Protein AF-0000000080322253 (afdb_homodimer)

Structure (mmCIF, N/CA/C/O backbone):
data_AF-0000000080322253-model_v1
#
loop_
_entity.id
_entity.type
_entity.pdbx_description
1 polymer 'Uncharacterized protein'
#
loop_
_atom_site.group_PDB
_atom_site.id
_atom_site.type_symbol
_atom_site.label_atom_id
_atom_site.label_alt_id
_atom_site.label_comp_id
_atom_site.label_asym_id
_atom_site.label_entity_id
_atom_site.label_seq_id
_atom_site.pdbx_PDB_ins_code
_atom_site.Cartn_x
_atom_site.Cartn_y
_atom_site.Cartn_z
_atom_site.occupancy
_atom_site.B_iso_or_equiv
_atom_site.auth_seq_id
_atom_site.auth_comp_id
_atom_site.auth_asym_id
_atom_site.auth_atom_id
_atom_site.pdbx_PDB_model_num
ATOM 1 N N . MET A 1 1 ? -10.07 -8.32 14.805 1 76.5 1 MET A N 1
ATOM 2 C CA . MET A 1 1 ? -8.789 -8.234 14.102 1 76.5 1 MET A CA 1
ATOM 3 C C . MET A 1 1 ? -8.477 -6.797 13.711 1 76.5 1 MET A C 1
ATOM 5 O O . MET A 1 1 ? -9.352 -6.078 13.227 1 76.5 1 MET A O 1
ATOM 9 N N . ASP A 1 2 ? -7.121 -6.387 14.117 1 92.75 2 ASP A N 1
ATOM 10 C CA . ASP A 1 2 ? -6.812 -5 13.797 1 92.75 2 ASP A CA 1
ATOM 11 C C . ASP A 1 2 ? -6.012 -4.898 12.5 1 92.75 2 ASP A C 1
ATOM 13 O O . ASP A 1 2 ? -5.684 -5.918 11.891 1 92.75 2 ASP A O 1
ATOM 17 N N . VAL A 1 3 ? -5.844 -3.76 12.008 1 96.12 3 VAL A N 1
ATOM 18 C CA . VAL A 1 3 ? -5.242 -3.502 10.703 1 96.12 3 VAL A CA 1
ATOM 19 C C . VAL A 1 3 ? -3.855 -4.145 10.641 1 96.12 3 VAL A C 1
ATOM 21 O O . VAL A 1 3 ? -3.496 -4.754 9.633 1 96.12 3 VAL A O 1
ATOM 24 N N . GLU A 1 4 ? -3.121 -4.074 11.68 1 95.56 4 GLU A N 1
ATOM 25 C CA . GLU A 1 4 ? -1.773 -4.637 11.719 1 95.56 4 GLU A CA 1
ATOM 26 C C . GLU A 1 4 ? -1.806 -6.152 11.562 1 95.56 4 GLU A C 1
ATOM 28 O O . GLU A 1 4 ? -0.925 -6.734 10.922 1 95.56 4 GLU A O 1
ATOM 33 N N . ASP A 1 5 ? -2.814 -6.773 12.133 1 96.12 5 ASP A N 1
ATOM 34 C CA . ASP A 1 5 ? -2.963 -8.219 12.023 1 96.12 5 ASP A CA 1
ATOM 35 C C . ASP A 1 5 ? -3.193 -8.641 10.578 1 96.12 5 ASP A C 1
ATOM 37 O O . ASP A 1 5 ? -2.582 -9.594 10.094 1 96.12 5 ASP A O 1
ATOM 41 N N . VAL A 1 6 ? -4.051 -7.945 9.922 1 97.06 6 VAL A N 1
ATOM 42 C CA . VAL A 1 6 ? -4.398 -8.281 8.547 1 97.06 6 VAL A CA 1
ATOM 43 C C . VAL A 1 6 ? -3.193 -8.047 7.637 1 97.06 6 VAL A C 1
ATOM 45 O O . VAL A 1 6 ? -2.871 -8.891 6.793 1 97.06 6 VAL A O 1
ATOM 48 N N . VAL A 1 7 ? -2.512 -6.941 7.855 1 97.62 7 VAL A N 1
ATOM 49 C CA . VAL A 1 7 ? -1.33 -6.637 7.055 1 97.62 7 VAL A CA 1
ATOM 50 C C . VAL A 1 7 ? -0.266 -7.711 7.273 1 97.62 7 VAL A C 1
ATOM 52 O O . VAL A 1 7 ? 0.352 -8.188 6.32 1 97.62 7 VAL A O 1
ATOM 55 N N . SER A 1 8 ? -0.122 -8.07 8.477 1 96.81 8 SER A N 1
ATOM 56 C CA . SER A 1 8 ? 0.853 -9.109 8.797 1 96.81 8 SER A CA 1
ATOM 57 C C . SER A 1 8 ? 0.521 -10.414 8.094 1 96.81 8 SER A C 1
ATOM 59 O O . SER A 1 8 ? 1.41 -11.086 7.559 1 96.81 8 SER A O 1
ATOM 61 N N . LYS A 1 9 ? -0.684 -10.789 8.086 1 96.69 9 LYS A N 1
ATOM 62 C CA . LYS A 1 9 ? -1.104 -12 7.391 1 96.69 9 LYS A CA 1
ATOM 63 C C . LYS A 1 9 ? -0.776 -11.922 5.902 1 96.69 9 LYS A C 1
ATOM 65 O O . LYS A 1 9 ? -0.274 -12.883 5.32 1 96.69 9 LYS A O 1
ATOM 70 N N . TYR A 1 10 ? -1.048 -10.773 5.281 1 97.94 10 TYR A N 1
ATOM 71 C CA . TYR A 1 10 ? -0.771 -10.609 3.859 1 97.94 10 TYR A CA 1
ATOM 72 C C . TYR A 1 10 ? 0.728 -10.664 3.586 1 97.94 10 TYR A C 1
ATOM 74 O O . TYR A 1 10 ? 1.166 -11.266 2.605 1 97.94 10 TYR A O 1
ATOM 82 N N . ILE A 1 11 ? 1.463 -10 4.465 1 97.19 11 ILE A N 1
ATOM 83 C CA . ILE A 1 11 ? 2.912 -10.023 4.297 1 97.19 11 ILE A CA 1
ATOM 84 C C . ILE A 1 11 ? 3.418 -11.461 4.406 1 97.19 11 ILE A C 1
ATOM 86 O O . ILE A 1 11 ? 4.262 -11.891 3.615 1 97.19 11 ILE A O 1
ATOM 90 N N . GLN A 1 12 ? 2.877 -12.203 5.297 1 95.62 12 GLN A N 1
ATOM 91 C CA . GLN A 1 12 ? 3.285 -13.594 5.473 1 95.62 12 GLN A CA 1
ATOM 92 C C . GLN A 1 12 ? 2.91 -14.438 4.254 1 95.62 12 GLN A C 1
ATOM 94 O O . GLN A 1 12 ? 3.646 -15.352 3.875 1 95.62 12 GLN A O 1
ATOM 99 N N . ASP A 1 13 ? 1.84 -14.117 3.688 1 96.25 13 ASP A N 1
ATOM 100 C CA . ASP A 1 13 ? 1.396 -14.867 2.512 1 96.25 13 ASP A CA 1
ATOM 101 C C . ASP A 1 13 ? 2.361 -14.672 1.345 1 96.25 13 ASP A C 1
ATOM 103 O O . ASP A 1 13 ? 2.494 -15.555 0.492 1 96.25 13 ASP A O 1
ATOM 107 N N . VAL A 1 14 ? 3.061 -13.469 1.336 1 96.56 14 VAL A N 1
ATOM 108 C CA . VAL A 1 14 ? 3.779 -13.18 0.099 1 96.56 14 VAL A CA 1
ATOM 109 C C . VAL A 1 14 ? 5.281 -13.125 0.375 1 96.56 14 VAL A C 1
ATOM 111 O O . VAL A 1 14 ? 6.082 -12.961 -0.548 1 96.56 14 VAL A O 1
ATOM 114 N N . LYS A 1 15 ? 5.621 -13.242 1.605 1 93.31 15 LYS A N 1
ATOM 115 C CA . LYS A 1 15 ? 7.004 -13.016 2.004 1 93.31 15 LYS A CA 1
ATOM 116 C C . LYS A 1 15 ? 7.953 -13.945 1.256 1 93.31 15 LYS A C 1
ATOM 118 O O . LYS A 1 15 ? 9.062 -13.555 0.887 1 93.31 15 LYS A O 1
ATOM 123 N N . GLU A 1 16 ? 7.5 -15.125 0.9 1 91.88 16 GLU A N 1
ATOM 124 C CA . GLU A 1 16 ? 8.383 -16.094 0.266 1 91.88 16 GLU A CA 1
ATOM 125 C C . GLU A 1 16 ? 8.219 -16.078 -1.25 1 91.88 16 GLU A C 1
ATOM 127 O O . GLU A 1 16 ? 8.859 -16.875 -1.955 1 91.88 16 GLU A O 1
ATOM 132 N N . VAL A 1 17 ? 7.387 -15.258 -1.691 1 93.94 17 VAL A N 1
ATOM 133 C CA . VAL A 1 17 ? 7.156 -15.188 -3.131 1 93.94 17 VAL A CA 1
ATOM 134 C C . VAL A 1 17 ? 8.367 -14.547 -3.814 1 93.94 17 VAL A C 1
ATOM 136 O O . VAL A 1 17 ? 8.82 -13.477 -3.404 1 93.94 17 VAL A O 1
ATOM 139 N N . PHE A 1 18 ? 8.875 -15.211 -4.727 1 88.62 18 PHE A N 1
ATOM 140 C CA . PHE A 1 18 ? 9.906 -14.617 -5.57 1 88.62 18 PHE A CA 1
ATOM 141 C C . PHE A 1 18 ? 9.305 -13.57 -6.5 1 88.62 18 PHE A C 1
ATOM 143 O O . PHE A 1 18 ? 8.359 -13.852 -7.238 1 88.62 18 PHE A O 1
ATOM 150 N N . ALA A 1 19 ? 9.883 -12.398 -6.453 1 88.81 19 ALA A N 1
ATOM 151 C CA . ALA A 1 19 ? 9.344 -11.289 -7.227 1 88.81 19 ALA A CA 1
ATOM 152 C C . ALA A 1 19 ? 10.414 -10.227 -7.484 1 88.81 19 ALA A C 1
ATOM 154 O O . ALA A 1 19 ? 11.398 -10.148 -6.754 1 88.81 19 ALA A O 1
ATOM 155 N N . SER A 1 20 ? 10.211 -9.5 -8.492 1 89.69 20 SER A N 1
ATOM 156 C CA . SER A 1 20 ? 11.156 -8.43 -8.812 1 89.69 20 SER A CA 1
ATOM 157 C C . SER A 1 20 ? 10.977 -7.246 -7.871 1 89.69 20 SER A C 1
ATOM 159 O O . SER A 1 20 ? 11.922 -6.48 -7.645 1 89.69 20 SER A O 1
ATOM 161 N N . LYS A 1 21 ? 9.82 -7.148 -7.406 1 93.31 21 LYS A N 1
ATOM 162 C CA . LYS A 1 21 ? 9.516 -6.023 -6.527 1 93.31 21 LYS A CA 1
ATOM 163 C C . LYS A 1 21 ? 8.414 -6.383 -5.539 1 93.31 21 LYS A C 1
ATOM 165 O O . LYS A 1 21 ? 7.426 -7.023 -5.906 1 93.31 21 LYS A O 1
ATOM 170 N N . LYS A 1 22 ? 8.57 -6.004 -4.32 1 96.75 22 LYS A N 1
ATOM 171 C CA . LYS A 1 22 ? 7.562 -6.051 -3.264 1 96.75 22 LYS A CA 1
ATOM 172 C C . LYS A 1 22 ? 7.441 -4.703 -2.557 1 96.75 22 LYS A C 1
ATOM 174 O O . LYS A 1 22 ? 8.445 -4.047 -2.289 1 96.75 22 LYS A O 1
ATOM 179 N N . ALA A 1 23 ? 6.215 -4.379 -2.363 1 97.88 23 ALA A N 1
ATOM 180 C CA . ALA A 1 23 ? 6.02 -3.082 -1.721 1 97.88 23 ALA A CA 1
ATOM 181 C C . ALA A 1 23 ? 4.848 -3.129 -0.744 1 97.88 23 ALA A C 1
ATOM 183 O O . ALA A 1 23 ? 3.898 -3.891 -0.938 1 97.88 23 ALA A O 1
ATOM 184 N N . VAL A 1 24 ? 4.945 -2.348 0.291 1 98.25 24 VAL A N 1
ATOM 185 C CA . VAL A 1 24 ? 3.824 -2.021 1.164 1 98.25 24 VAL A CA 1
ATOM 186 C C . VAL A 1 24 ? 3.629 -0.508 1.213 1 98.25 24 VAL A C 1
ATOM 188 O O . VAL A 1 24 ? 4.547 0.231 1.58 1 98.25 24 VAL A O 1
ATOM 191 N N . ASN A 1 25 ? 2.443 -0.068 0.859 1 98.62 25 ASN A N 1
ATOM 192 C CA . ASN A 1 25 ? 2.16 1.362 0.83 1 98.62 25 ASN A CA 1
ATOM 193 C C . ASN A 1 25 ? 1.022 1.728 1.779 1 98.62 25 ASN A C 1
ATOM 195 O O . ASN A 1 25 ? -0.071 1.166 1.688 1 98.62 25 ASN A O 1
ATOM 199 N N . VAL A 1 26 ? 1.298 2.582 2.67 1 98.5 26 VAL A N 1
ATOM 200 C CA . VAL A 1 26 ? 0.268 3.189 3.506 1 98.5 26 VAL A CA 1
ATOM 201 C C . VAL A 1 26 ? -0.133 4.547 2.928 1 98.5 26 VAL A C 1
ATOM 203 O O . VAL A 1 26 ? 0.72 5.406 2.695 1 98.5 26 VAL A O 1
ATOM 206 N N . TYR A 1 27 ? -1.444 4.668 2.717 1 98.19 27 TYR A N 1
ATOM 207 C CA . TYR A 1 27 ? -1.949 5.91 2.141 1 98.19 27 TYR A CA 1
ATOM 208 C C . TYR A 1 27 ? -3.027 6.523 3.025 1 98.19 27 TYR A C 1
ATOM 210 O O . TYR A 1 27 ? -3.885 5.812 3.553 1 98.19 27 TYR A O 1
ATOM 218 N N . VAL A 1 28 ? -2.975 7.789 3.137 1 97.94 28 VAL A N 1
ATOM 219 C CA . VAL A 1 28 ? -4.023 8.586 3.773 1 97.94 28 VAL A CA 1
ATOM 220 C C . VAL A 1 28 ? -4.379 9.773 2.887 1 97.94 28 VAL A C 1
ATOM 222 O O . VAL A 1 28 ? -3.496 10.484 2.4 1 97.94 28 VAL A O 1
ATOM 225 N N . TYR A 1 29 ? -5.691 9.961 2.752 1 95.88 29 TYR A N 1
ATOM 226 C CA . TYR A 1 29 ? -6.129 11.016 1.846 1 95.88 29 TYR A CA 1
ATOM 227 C C . TYR A 1 29 ? -6.938 12.07 2.59 1 95.88 29 TYR A C 1
ATOM 229 O O . TYR A 1 29 ? -7.684 11.75 3.52 1 95.88 29 TYR A O 1
ATOM 237 N N . ASP A 1 30 ? -6.707 13.305 2.158 1 94.94 30 ASP A N 1
ATOM 238 C CA . ASP A 1 30 ? -7.5 14.461 2.574 1 94.94 30 ASP A CA 1
ATOM 239 C C . ASP A 1 30 ? -7.266 14.781 4.047 1 94.94 30 ASP A C 1
ATOM 241 O O . ASP A 1 30 ? -8.219 15.023 4.797 1 94.94 30 ASP A O 1
ATOM 245 N N . ALA A 1 31 ? -6.066 14.648 4.422 1 95.81 31 ALA A N 1
ATOM 246 C CA . ALA A 1 31 ? -5.664 15.062 5.762 1 95.81 31 ALA A CA 1
ATOM 247 C C . ALA A 1 31 ? -5.531 16.578 5.844 1 95.81 31 ALA A C 1
ATOM 249 O O . ALA A 1 31 ? -5.422 17.266 4.82 1 95.81 31 ALA A O 1
ATOM 250 N N . SER A 1 32 ? -5.559 17.062 7.023 1 95 32 SER A N 1
ATOM 251 C CA . SER A 1 32 ? -5.375 18.5 7.207 1 95 32 SER A CA 1
ATOM 252 C C . SER A 1 32 ? -3.924 18.906 6.961 1 95 32 SER A C 1
ATOM 254 O O . SER A 1 32 ? -3.018 18.078 7.062 1 95 32 SER A O 1
ATOM 256 N N . LEU A 1 33 ? -3.721 20.188 6.762 1 94.56 33 LEU A N 1
ATOM 257 C CA . LEU A 1 33 ? -2.363 20.688 6.598 1 94.56 33 LEU A CA 1
ATOM 258 C C . LEU A 1 33 ? -1.575 20.578 7.898 1 94.56 33 LEU A C 1
ATOM 260 O O . LEU A 1 33 ? -0.358 20.375 7.875 1 94.56 33 LEU A O 1
ATOM 264 N N . ASP A 1 34 ? -2.252 20.656 8.977 1 94.88 34 ASP A N 1
ATOM 265 C CA . ASP A 1 34 ? -1.606 20.484 10.273 1 94.88 34 ASP A CA 1
ATOM 266 C C . ASP A 1 34 ? -1.013 19.078 10.414 1 94.88 34 ASP A C 1
ATOM 268 O O . ASP A 1 34 ? 0.086 18.922 10.953 1 94.88 34 ASP A O 1
ATOM 272 N N . THR A 1 35 ? -1.765 18.156 9.93 1 96.5 35 THR A N 1
ATOM 273 C CA . THR A 1 35 ? -1.268 16.781 9.938 1 96.5 35 THR A CA 1
ATOM 274 C C . THR A 1 35 ? 0.005 16.656 9.102 1 96.5 35 THR A C 1
ATOM 276 O O . THR A 1 35 ? 0.966 16.016 9.516 1 96.5 35 THR A O 1
ATOM 279 N N . ILE A 1 36 ? -0.018 17.281 7.922 1 97.5 36 ILE A N 1
ATOM 280 C CA . ILE A 1 36 ? 1.156 17.266 7.059 1 97.5 36 ILE A CA 1
ATOM 281 C C . ILE A 1 36 ? 2.352 17.859 7.797 1 97.5 36 ILE A C 1
ATOM 283 O O . ILE A 1 36 ? 3.438 17.266 7.809 1 97.5 36 ILE A O 1
ATOM 287 N N . ARG A 1 37 ? 2.123 18.953 8.445 1 96.38 37 ARG A N 1
ATOM 288 C CA . ARG A 1 37 ? 3.176 19.641 9.195 1 96.38 37 ARG A CA 1
ATOM 289 C C . ARG A 1 37 ? 3.746 18.719 10.281 1 96.38 37 ARG A C 1
ATOM 291 O O . ARG A 1 37 ? 4.965 18.625 10.445 1 96.38 37 ARG A O 1
ATOM 298 N N . GLU A 1 38 ? 2.906 18.109 10.992 1 96.19 38 GLU A N 1
ATOM 299 C CA . GLU A 1 38 ? 3.32 17.219 12.078 1 96.19 38 GLU A CA 1
ATOM 300 C C . GLU A 1 38 ? 4.191 16.078 11.562 1 96.19 38 GLU A C 1
ATOM 302 O O . GLU A 1 38 ? 5.211 15.75 12.164 1 96.19 38 GLU A O 1
ATOM 307 N N . LEU A 1 39 ? 3.822 15.547 10.453 1 97.19 39 LEU A N 1
ATOM 308 C CA . LEU A 1 39 ? 4.555 14.414 9.898 1 97.19 39 LEU A CA 1
ATOM 309 C C . LEU A 1 39 ? 5.918 14.844 9.375 1 97.19 39 LEU A C 1
ATOM 311 O O . LEU A 1 39 ? 6.902 14.109 9.5 1 97.19 39 LEU A O 1
ATOM 315 N N . VAL A 1 40 ? 5.938 16.016 8.766 1 97.19 40 VAL A N 1
ATOM 316 C CA . VAL A 1 40 ? 7.23 16.531 8.344 1 97.19 40 VAL A CA 1
ATOM 317 C C . VAL A 1 40 ? 8.141 16.703 9.555 1 97.19 40 VAL A C 1
ATOM 319 O O . VAL A 1 40 ? 9.336 16.391 9.492 1 97.19 40 VAL A O 1
ATOM 322 N N . GLY A 1 41 ? 7.574 17.156 10.594 1 95.06 41 GLY A N 1
ATOM 323 C CA . GLY A 1 41 ? 8.312 17.266 11.844 1 95.06 41 GLY A CA 1
ATOM 324 C C . GLY A 1 41 ? 8.852 15.93 12.336 1 95.06 41 GLY A C 1
ATOM 325 O O . GLY A 1 41 ? 9.836 15.891 13.078 1 95.06 41 GLY A O 1
ATOM 326 N N . LYS A 1 42 ? 8.203 14.867 11.93 1 95.12 42 LYS A N 1
ATOM 327 C CA . LYS A 1 42 ? 8.625 13.523 12.305 1 95.12 42 LYS A CA 1
ATOM 328 C C . LYS A 1 42 ? 9.617 12.945 11.297 1 95.12 42 LYS A C 1
ATOM 330 O O . LYS A 1 42 ? 9.953 11.766 11.352 1 95.12 42 LYS A O 1
ATOM 335 N N . GLY A 1 43 ? 10.008 13.781 10.273 1 94.56 43 GLY A N 1
ATOM 336 C CA . GLY A 1 43 ? 11.039 13.344 9.344 1 94.56 43 GLY A CA 1
ATOM 337 C C . GLY A 1 43 ? 10.484 12.922 8 1 94.56 43 GLY A C 1
ATOM 338 O O . GLY A 1 43 ? 11.211 12.359 7.176 1 94.56 43 GLY A O 1
ATOM 339 N N . TYR A 1 44 ? 9.203 13.125 7.773 1 97.5 44 TYR A N 1
ATOM 340 C CA . TYR A 1 44 ? 8.656 12.875 6.445 1 97.5 44 TYR A CA 1
ATOM 341 C C . TYR A 1 44 ? 9.062 13.977 5.469 1 97.5 44 TYR A C 1
ATOM 343 O O . TYR A 1 44 ? 9.234 15.133 5.863 1 97.5 44 TYR A O 1
ATOM 351 N N . THR A 1 45 ? 9.172 13.594 4.246 1 97.75 45 THR A N 1
ATOM 352 C CA . THR A 1 45 ? 9.516 14.547 3.197 1 97.75 45 THR A CA 1
ATOM 353 C C . THR A 1 45 ? 8.273 15.266 2.686 1 97.75 45 THR A C 1
ATOM 355 O O . THR A 1 45 ? 7.254 14.633 2.41 1 97.75 45 THR A O 1
ATOM 358 N N . LEU A 1 46 ? 8.375 16.562 2.547 1 97.88 46 LEU A N 1
ATOM 359 C CA . LEU A 1 46 ? 7.281 17.375 2.018 1 97.88 46 LEU A CA 1
ATOM 360 C C . LEU A 1 46 ? 7.32 17.406 0.494 1 97.88 46 LEU A C 1
ATOM 362 O O . LEU A 1 46 ? 8.391 17.547 -0.103 1 97.88 46 LEU A O 1
ATOM 366 N N . GLY A 1 47 ? 6.109 17.25 -0.164 1 97.06 47 GLY A N 1
ATOM 367 C CA . GLY A 1 47 ? 5.949 17.422 -1.6 1 97.06 47 GLY A CA 1
ATOM 368 C C . GLY A 1 47 ? 4.562 17.875 -1.996 1 97.06 47 GLY A C 1
ATOM 369 O O . GLY A 1 47 ? 3.734 18.188 -1.134 1 97.06 47 GLY A O 1
ATOM 370 N N . SER A 1 48 ? 4.375 18.062 -3.324 1 95.94 48 SER A N 1
ATOM 371 C CA . SER A 1 48 ? 3.055 18.406 -3.836 1 95.94 48 SER A CA 1
ATOM 372 C C . SER A 1 48 ? 2.77 17.703 -5.16 1 95.94 48 SER A C 1
ATOM 374 O O . SER A 1 48 ? 3.693 17.266 -5.844 1 95.94 48 SER A O 1
ATOM 376 N N . VAL A 1 49 ? 1.521 17.531 -5.387 1 94.75 49 VAL A N 1
ATOM 377 C CA . VAL A 1 49 ? 1.065 16.969 -6.656 1 94.75 49 VAL A CA 1
ATOM 378 C C . VAL A 1 49 ? -0.158 17.75 -7.148 1 94.75 49 VAL A C 1
ATOM 380 O O . VAL A 1 49 ? -0.854 18.391 -6.359 1 94.75 49 VAL A O 1
ATOM 383 N N . GLN A 1 50 ? -0.281 17.672 -8.383 1 89.62 50 GLN A N 1
ATOM 384 C CA . GLN A 1 50 ? -1.442 18.344 -8.945 1 89.62 50 GLN A CA 1
ATOM 385 C C . GLN A 1 50 ? -2.742 17.719 -8.445 1 89.62 50 GLN A C 1
ATOM 387 O O . GLN A 1 50 ? -2.904 16.5 -8.477 1 89.62 50 GLN A O 1
ATOM 392 N N . GLY A 1 51 ? -3.498 18.531 -7.867 1 77.62 51 GLY A N 1
ATOM 393 C CA . GLY A 1 51 ? -4.82 18.109 -7.434 1 77.62 51 GLY A CA 1
ATOM 394 C C . GLY A 1 51 ? -5.898 18.359 -8.469 1 77.62 51 GLY A C 1
ATOM 395 O O . GLY A 1 51 ? -5.613 18.422 -9.664 1 77.62 51 GLY A O 1
ATOM 396 N N . SER A 1 52 ? -7.109 18.219 -7.895 1 73.69 52 SER A N 1
ATOM 397 C CA . SER A 1 52 ? -8.242 18.5 -8.773 1 73.69 52 SER A CA 1
ATOM 398 C C . SER A 1 52 ? -8.289 19.969 -9.164 1 73.69 52 SER A C 1
ATOM 400 O O . SER A 1 52 ? -8.094 20.844 -8.32 1 73.69 52 SER A O 1
ATOM 402 N N . GLY A 1 53 ? -8.547 20.25 -10.422 1 75.69 53 GLY A N 1
ATOM 403 C CA . GLY A 1 53 ? -8.672 21.609 -10.922 1 75.69 53 GLY A CA 1
ATOM 404 C C . GLY A 1 53 ? -7.375 22.406 -10.852 1 75.69 53 GLY A C 1
ATOM 405 O O . GLY A 1 53 ? -6.332 21.938 -11.312 1 75.69 53 GLY A O 1
ATOM 406 N N . SER A 1 54 ? -7.555 23.641 -10.266 1 76.44 54 SER A N 1
ATOM 407 C CA . SER A 1 54 ? -6.41 24.547 -10.172 1 76.44 54 SER A CA 1
ATOM 408 C C . SER A 1 54 ? -5.695 24.391 -8.836 1 76.44 54 SER A C 1
ATOM 410 O O . SER A 1 54 ? -4.742 25.125 -8.547 1 76.44 54 SER A O 1
ATOM 412 N N . GLY A 1 55 ? -6.09 23.344 -8.148 1 88.94 55 GLY A N 1
ATOM 413 C CA . GLY A 1 55 ? -5.48 23.188 -6.832 1 88.94 55 GLY A CA 1
ATOM 414 C C . GLY A 1 55 ? -4.402 22.125 -6.797 1 88.94 55 GLY A C 1
ATOM 415 O O . GLY A 1 55 ? -4.168 21.438 -7.797 1 88.94 55 GLY A O 1
ATOM 416 N N . ILE A 1 56 ? -3.631 22.219 -5.691 1 94.56 56 ILE A N 1
ATOM 417 C CA . ILE A 1 56 ? -2.621 21.188 -5.484 1 94.56 56 ILE A CA 1
ATOM 418 C C . ILE A 1 56 ? -2.875 20.484 -4.16 1 94.56 56 ILE A C 1
ATOM 420 O O . ILE A 1 56 ? -3.682 20.938 -3.346 1 94.56 56 ILE A O 1
ATOM 424 N N . ARG A 1 57 ? -2.307 19.328 -4.035 1 95.56 57 ARG A N 1
ATOM 425 C CA . ARG A 1 57 ? -2.287 18.609 -2.768 1 95.56 57 ARG A CA 1
ATOM 426 C C . ARG A 1 57 ? -0.868 18.5 -2.219 1 95.56 57 ARG A C 1
ATOM 428 O O . ARG A 1 57 ? 0.044 18.062 -2.922 1 95.56 57 ARG A O 1
ATOM 435 N N . ALA A 1 58 ? -0.749 19 -1.02 1 96.81 58 ALA A N 1
ATOM 436 C CA . ALA A 1 58 ? 0.5 18.719 -0.315 1 96.81 58 ALA A CA 1
ATOM 437 C C . ALA A 1 58 ? 0.55 17.281 0.163 1 96.81 58 ALA A C 1
ATOM 439 O O . ALA A 1 58 ? -0.49 16.672 0.422 1 96.81 58 ALA A O 1
ATOM 440 N N . PHE A 1 59 ? 1.726 16.75 0.186 1 97.75 59 PHE A N 1
ATOM 441 C CA . PHE A 1 59 ? 1.805 15.422 0.798 1 97.75 59 PHE A CA 1
ATOM 442 C C . PHE A 1 59 ? 3.076 15.289 1.627 1 97.75 59 PHE A C 1
ATOM 444 O O . PHE A 1 59 ? 4.059 15.992 1.39 1 97.75 59 PHE A O 1
ATOM 451 N N . ALA A 1 60 ? 3.061 14.562 2.67 1 97.94 60 ALA A N 1
ATOM 452 C CA . ALA A 1 60 ? 4.199 14.062 3.438 1 97.94 60 ALA A CA 1
ATOM 453 C C . ALA A 1 60 ? 4.445 12.586 3.156 1 97.94 60 ALA A C 1
ATOM 455 O O . ALA A 1 60 ? 3.523 11.766 3.244 1 97.94 60 ALA A O 1
ATOM 456 N N . SER A 1 61 ? 5.688 12.297 2.834 1 98.5 61 SER A N 1
ATOM 457 C CA . SER A 1 61 ? 5.965 10.914 2.439 1 98.5 61 SER A CA 1
ATOM 458 C C . SER A 1 61 ? 7.277 10.422 3.041 1 98.5 61 SER A C 1
ATOM 460 O O . SER A 1 61 ? 8.211 11.203 3.232 1 98.5 61 SER A O 1
ATOM 462 N N . LYS A 1 62 ? 7.359 9.18 3.363 1 97.94 62 LYS A N 1
ATOM 463 C CA . LYS A 1 62 ? 8.562 8.469 3.797 1 97.94 62 LYS A CA 1
ATOM 464 C C . LYS A 1 62 ? 8.633 7.082 3.172 1 97.94 62 LYS A C 1
ATOM 466 O O . LYS A 1 62 ? 7.629 6.375 3.09 1 97.94 62 LYS A O 1
ATOM 471 N N . THR A 1 63 ? 9.766 6.742 2.629 1 97.81 63 THR A N 1
ATOM 472 C CA . THR A 1 63 ? 10.008 5.438 2.018 1 97.81 63 THR A CA 1
ATOM 473 C C . THR A 1 63 ? 11.234 4.77 2.625 1 97.81 63 THR A C 1
ATOM 475 O O . THR A 1 63 ? 12.258 5.422 2.846 1 97.81 63 THR A O 1
ATOM 478 N N . GLU A 1 64 ? 11.094 3.547 2.934 1 96.12 64 GLU A N 1
ATOM 479 C CA . GLU A 1 64 ? 12.188 2.736 3.459 1 96.12 64 GLU A CA 1
ATOM 480 C C . GLU A 1 64 ? 12.273 1.392 2.742 1 96.12 64 GLU A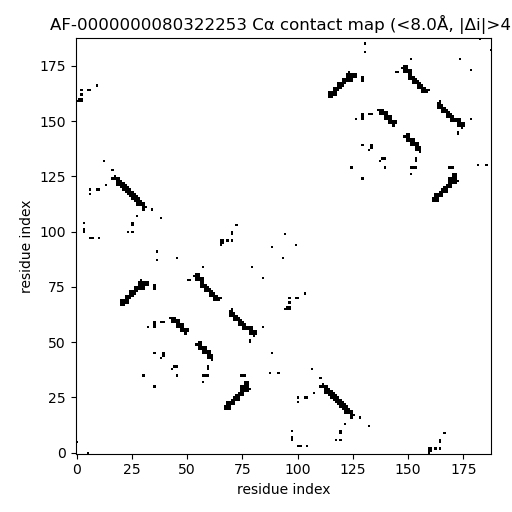 C 1
ATOM 482 O O . GLU A 1 64 ? 11.25 0.773 2.449 1 96.12 64 GLU A O 1
ATOM 487 N N . ASN A 1 65 ? 13.516 1.019 2.479 1 96.44 65 ASN A N 1
ATOM 488 C CA . ASN A 1 65 ? 13.727 -0.339 1.988 1 96.44 65 ASN A CA 1
ATOM 489 C C . ASN A 1 65 ? 14.07 -1.298 3.125 1 96.44 65 ASN A C 1
ATOM 491 O O . ASN A 1 65 ? 15.047 -1.087 3.852 1 96.44 65 ASN A O 1
ATOM 495 N N . VAL A 1 66 ? 13.242 -2.246 3.287 1 95.5 66 VAL A N 1
ATOM 496 C CA . VAL A 1 66 ? 13.391 -3.221 4.363 1 95.5 66 VAL A CA 1
ATOM 497 C C . VAL A 1 66 ? 13.43 -4.633 3.779 1 95.5 66 VAL A C 1
ATOM 499 O O . VAL A 1 66 ? 12.398 -5.172 3.373 1 95.5 66 VAL A O 1
ATOM 502 N N . GLY A 1 67 ? 14.648 -5.297 3.807 1 91.5 67 GLY A N 1
ATOM 503 C CA . GLY A 1 67 ? 14.766 -6.566 3.105 1 91.5 67 GLY A CA 1
ATOM 504 C C . GLY A 1 67 ? 14.391 -6.473 1.638 1 91.5 67 GLY A C 1
ATOM 505 O O . GLY A 1 67 ? 14.945 -5.652 0.904 1 91.5 67 GLY A O 1
ATOM 506 N N . GLU A 1 68 ? 13.359 -7.262 1.347 1 92.81 68 GLU A N 1
ATOM 507 C CA . GLU A 1 68 ? 12.961 -7.309 -0.057 1 92.81 68 GLU A CA 1
ATOM 508 C C . GLU A 1 68 ? 11.789 -6.367 -0.331 1 92.81 68 GLU A C 1
ATOM 510 O O . GLU A 1 68 ? 11.273 -6.316 -1.45 1 92.81 68 GLU A O 1
ATOM 515 N N . PHE A 1 69 ? 11.383 -5.613 0.717 1 96.94 69 PHE A N 1
ATOM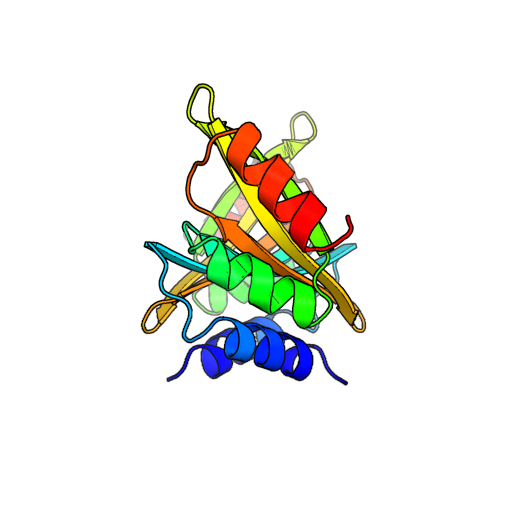 516 C CA . PHE A 1 69 ? 10.211 -4.762 0.557 1 96.94 69 PHE A CA 1
ATOM 517 C C . PHE A 1 69 ? 10.609 -3.291 0.53 1 96.94 69 PHE A C 1
ATOM 519 O O . PHE A 1 69 ? 11.453 -2.857 1.313 1 96.94 69 PHE A O 1
ATOM 526 N N . GLU A 1 70 ? 10.023 -2.611 -0.44 1 97.88 70 GLU A N 1
ATOM 527 C CA . GLU A 1 70 ? 9.938 -1.159 -0.31 1 97.88 70 GLU A CA 1
ATOM 528 C C . GLU A 1 70 ? 8.695 -0.746 0.473 1 97.88 70 GLU A C 1
ATOM 530 O O . GLU A 1 70 ? 7.574 -1.09 0.093 1 97.88 70 GLU A O 1
ATOM 535 N N . VAL A 1 71 ? 8.805 -0.066 1.625 1 98.31 71 VAL A N 1
ATOM 536 C CA . VAL A 1 71 ? 7.688 0.351 2.465 1 98.31 71 VAL A CA 1
ATOM 537 C C . VAL A 1 71 ? 7.551 1.871 2.428 1 98.31 71 VAL A C 1
ATOM 539 O O . VAL A 1 71 ? 8.531 2.594 2.629 1 98.31 71 VAL A O 1
ATOM 542 N N . SER A 1 72 ? 6.344 2.324 2.123 1 98.62 72 SER A N 1
ATOM 543 C CA . SER A 1 72 ? 6.156 3.77 2.078 1 98.62 72 SER A CA 1
ATOM 544 C C . SER A 1 72 ? 4.875 4.188 2.793 1 98.62 72 SER A C 1
ATOM 546 O O . SER A 1 72 ? 3.939 3.395 2.91 1 98.62 72 SER A O 1
ATOM 548 N N . CYS A 1 73 ? 4.871 5.34 3.314 1 98.69 73 CYS A N 1
ATOM 549 C CA . CYS A 1 73 ? 3.707 6.035 3.857 1 98.69 73 CYS A CA 1
ATOM 550 C C . CYS A 1 73 ? 3.564 7.422 3.244 1 98.69 73 CYS A C 1
ATOM 552 O O . CYS A 1 73 ? 4.504 8.219 3.279 1 98.69 73 CYS A O 1
ATOM 554 N N . THR A 1 74 ? 2.436 7.625 2.617 1 98.69 74 THR A N 1
ATOM 555 C CA . THR A 1 74 ? 2.15 8.93 2.023 1 98.69 74 THR A CA 1
ATOM 556 C C . THR A 1 74 ? 0.805 9.461 2.508 1 98.69 74 THR A C 1
ATOM 558 O O . THR A 1 74 ? -0.223 8.797 2.355 1 98.69 74 THR A O 1
ATOM 561 N N . VAL A 1 75 ? 0.828 10.57 3.041 1 98.31 75 VAL A N 1
ATOM 562 C CA . VAL A 1 75 ? -0.375 11.266 3.496 1 98.31 75 VAL A CA 1
ATOM 563 C C . VAL A 1 75 ? -0.621 12.5 2.631 1 98.31 75 VAL A C 1
ATOM 565 O O . VAL A 1 75 ? 0.203 13.414 2.598 1 98.31 75 VAL A O 1
ATOM 568 N N . TYR A 1 76 ? -1.752 12.492 2.006 1 97.19 76 TYR A N 1
ATOM 569 C CA . TYR A 1 76 ? -2.135 13.594 1.133 1 97.19 76 TYR A CA 1
ATOM 570 C C . TYR A 1 76 ? -3.092 14.547 1.844 1 97.19 76 TYR A C 1
ATOM 572 O O . TYR A 1 76 ? -4.016 14.109 2.535 1 97.19 76 TYR A O 1
ATOM 580 N N . SER A 1 77 ? -2.896 15.758 1.551 1 96.06 77 SER A N 1
ATOM 581 C CA . SER A 1 77 ? -3.82 16.766 2.066 1 96.06 77 SER A CA 1
ATOM 582 C C . SER A 1 77 ? -5.062 16.875 1.188 1 96.06 77 SER A C 1
ATOM 584 O O . SER A 1 77 ? -5.117 16.281 0.107 1 96.06 77 SER A O 1
ATOM 586 N N . GLU A 1 78 ? -5.969 17.641 1.729 1 92.69 78 GLU A N 1
ATOM 587 C CA . GLU A 1 78 ? -7.02 18.141 0.853 1 92.69 78 GLU A CA 1
ATOM 588 C C . GLU A 1 78 ? -6.449 19.062 -0.222 1 92.69 78 GLU A C 1
ATOM 590 O O . GLU A 1 78 ? -5.273 19.438 -0.167 1 92.69 78 GLU A O 1
ATOM 595 N N . THR A 1 79 ? -7.297 19.328 -1.157 1 93.19 79 THR A N 1
ATOM 596 C CA . THR A 1 79 ? -6.867 20.297 -2.172 1 93.19 79 THR A CA 1
ATOM 597 C C . THR A 1 79 ? -6.719 21.688 -1.572 1 93.19 79 THR A C 1
ATOM 599 O O . THR A 1 79 ? -7.594 22.141 -0.838 1 93.19 79 THR A O 1
ATOM 602 N N . ILE A 1 80 ? -5.562 22.25 -1.868 1 93.88 80 ILE A N 1
ATOM 603 C CA . ILE A 1 80 ? -5.289 23.594 -1.359 1 93.88 80 ILE A CA 1
ATOM 604 C C . ILE A 1 80 ? -4.805 24.484 -2.498 1 93.88 80 ILE A C 1
ATOM 606 O O . ILE A 1 80 ? -4.559 24.016 -3.607 1 93.88 80 ILE A O 1
ATOM 610 N N . THR A 1 81 ? -4.652 25.703 -2.211 1 93.69 81 THR A N 1
ATOM 611 C CA . THR A 1 81 ? -4.102 26.625 -3.191 1 93.69 81 THR A CA 1
ATOM 612 C C . THR A 1 81 ? -2.576 26.578 -3.188 1 93.69 81 THR A C 1
ATOM 614 O O . THR A 1 81 ? -1.964 26.234 -2.17 1 93.69 81 THR A O 1
ATOM 617 N N . PRO A 1 82 ? -2.037 26.922 -4.32 1 92.94 82 PRO A N 1
ATOM 618 C CA . PRO A 1 82 ? -0.575 27 -4.355 1 92.94 82 PRO A CA 1
ATOM 619 C C . PRO A 1 82 ? -0.004 27.953 -3.311 1 92.94 82 PRO A C 1
ATOM 621 O O . PRO A 1 82 ? 1.06 27.688 -2.742 1 92.94 82 PRO A O 1
ATOM 624 N N . GLU A 1 83 ? -0.7 29.031 -3.014 1 93.12 83 GLU A N 1
ATOM 625 C CA . GLU A 1 83 ? -0.248 30 -2.023 1 93.12 83 GLU A CA 1
ATOM 626 C C . GLU A 1 83 ? -0.145 29.375 -0.638 1 93.12 83 GLU A C 1
ATOM 628 O O . GLU A 1 83 ? 0.828 29.609 0.084 1 93.12 83 GLU A O 1
ATOM 633 N N . LYS A 1 84 ? -1.102 28.625 -0.331 1 93.31 84 LYS A N 1
ATOM 634 C CA . LYS A 1 84 ? -1.102 27.953 0.968 1 93.31 84 LYS A CA 1
ATOM 635 C C . LYS A 1 84 ? 0.051 26.969 1.077 1 93.31 84 LYS A C 1
ATOM 637 O O . LYS A 1 84 ? 0.638 26.797 2.148 1 93.31 84 LYS A O 1
ATOM 642 N N . TYR A 1 85 ? 0.326 26.344 0.009 1 94.25 85 TYR A N 1
ATOM 643 C CA . TYR A 1 85 ? 1.443 25.406 0.006 1 94.25 85 TYR A CA 1
ATOM 644 C C . TYR A 1 85 ? 2.768 26.125 0.207 1 94.25 85 TYR A C 1
ATOM 646 O O . TYR A 1 85 ? 3.639 25.656 0.941 1 94.25 85 TYR A O 1
ATOM 654 N N . PHE A 1 86 ? 2.912 27.234 -0.439 1 94.56 86 PHE A N 1
ATOM 655 C CA . PHE A 1 86 ? 4.137 28.016 -0.291 1 94.56 86 PHE A CA 1
ATOM 656 C C . PHE A 1 86 ? 4.305 28.5 1.145 1 94.56 86 PHE A C 1
ATOM 658 O O . PHE A 1 86 ? 5.414 28.5 1.677 1 94.56 86 PHE A O 1
ATOM 665 N N . GLU A 1 87 ? 3.248 28.859 1.757 1 94.94 87 GLU A N 1
ATOM 666 C CA . GLU A 1 87 ? 3.281 29.25 3.164 1 94.94 87 GLU A CA 1
ATOM 667 C C . GLU A 1 87 ? 3.746 28.094 4.043 1 94.94 87 GLU A C 1
ATOM 669 O O . GLU A 1 87 ? 4.527 28.297 4.977 1 94.94 87 GLU A O 1
ATOM 674 N N . LEU A 1 88 ? 3.191 26.938 3.719 1 95.06 88 LEU A N 1
ATOM 675 C CA . LEU A 1 88 ? 3.584 25.734 4.457 1 95.06 88 LEU A CA 1
ATOM 676 C C . LEU A 1 88 ? 5.074 25.469 4.297 1 95.06 88 LEU A C 1
ATOM 678 O O . LEU A 1 88 ? 5.77 25.203 5.277 1 95.06 88 LEU A O 1
ATOM 682 N N . ARG A 1 89 ? 5.586 25.562 3.107 1 95.44 89 ARG A N 1
ATOM 683 C CA . ARG A 1 89 ? 7.004 25.328 2.836 1 95.44 89 ARG A CA 1
ATOM 684 C C . ARG A 1 89 ? 7.875 26.312 3.605 1 95.44 89 ARG A C 1
ATOM 686 O O . ARG A 1 89 ? 8.891 25.938 4.188 1 95.44 89 ARG A O 1
ATOM 693 N N . LYS A 1 90 ? 7.48 27.547 3.627 1 94.38 90 LYS A N 1
ATOM 694 C CA . LYS A 1 90 ? 8.242 28.578 4.34 1 94.38 90 LYS A CA 1
ATOM 695 C C . LYS A 1 90 ? 8.258 28.297 5.84 1 94.38 90 LYS A C 1
ATOM 697 O O . LYS A 1 90 ? 9.305 28.406 6.48 1 94.38 90 LYS A O 1
ATOM 702 N N . ALA A 1 91 ? 7.113 27.906 6.285 1 93.56 91 ALA A N 1
ATOM 703 C CA . ALA A 1 91 ? 6.984 27.641 7.715 1 93.56 91 ALA A CA 1
ATOM 704 C C . ALA A 1 91 ? 7.863 26.453 8.125 1 93.56 91 ALA A C 1
ATOM 706 O O . ALA A 1 91 ? 8.344 26.406 9.266 1 93.56 91 ALA A O 1
ATOM 707 N N . LEU A 1 92 ? 8.039 25.562 7.172 1 93.56 92 LEU A N 1
ATOM 708 C CA . LEU A 1 92 ? 8.797 24.359 7.477 1 93.56 92 LEU A CA 1
ATOM 709 C C . LEU A 1 92 ? 10.25 24.5 7.027 1 93.56 92 LEU A C 1
ATOM 711 O O . LEU A 1 92 ? 11.023 23.547 7.113 1 93.56 92 LEU A O 1
ATOM 715 N N . LYS A 1 93 ? 10.617 25.734 6.637 1 87.94 93 LYS A N 1
ATOM 716 C CA . LYS A 1 93 ? 11.961 26.078 6.176 1 87.94 93 LYS A CA 1
ATOM 717 C C . LYS A 1 93 ? 12.398 25.156 5.039 1 87.94 93 LYS A C 1
ATOM 719 O O . LYS A 1 93 ? 13.484 24.578 5.082 1 87.94 93 LYS A O 1
ATOM 724 N N . GLU A 1 94 ? 11.398 24.984 4.211 1 75.88 94 GLU A N 1
ATOM 725 C CA . GLU A 1 94 ? 11.609 24.219 2.986 1 75.88 94 GLU A CA 1
ATOM 726 C C . GLU A 1 94 ? 11.617 25.125 1.761 1 75.88 94 GLU A C 1
ATOM 728 O O . GLU A 1 94 ? 10.984 26.188 1.768 1 75.88 94 GLU A O 1
ATOM 733 N N . MET B 1 1 ? 15.25 -4.395 12.172 1 76.81 1 MET B N 1
ATOM 734 C CA . MET B 1 1 ? 13.836 -4.07 12.023 1 76.81 1 MET B CA 1
ATOM 735 C C . MET B 1 1 ? 13.25 -4.758 10.789 1 76.81 1 MET B C 1
ATOM 737 O O . MET B 1 1 ? 13.867 -4.766 9.727 1 76.81 1 MET B O 1
ATOM 741 N N . ASP B 1 2 ? 12.016 -5.488 11.094 1 92.62 2 ASP B N 1
ATOM 742 C CA . ASP B 1 2 ? 11.461 -6.195 9.945 1 92.62 2 ASP B CA 1
ATOM 743 C C . ASP B 1 2 ? 10.312 -5.406 9.32 1 92.62 2 ASP B C 1
ATOM 745 O O . ASP B 1 2 ? 9.961 -4.324 9.805 1 92.62 2 ASP B O 1
ATOM 749 N N . VAL B 1 3 ? 9.844 -5.812 8.234 1 96.25 3 VAL B N 1
ATOM 750 C CA . VAL B 1 3 ? 8.867 -5.094 7.43 1 96.25 3 VAL B CA 1
ATOM 751 C C . VAL B 1 3 ? 7.621 -4.805 8.266 1 96.25 3 VAL B C 1
ATOM 753 O O . VAL B 1 3 ? 7.07 -3.701 8.211 1 96.25 3 VAL B O 1
ATOM 756 N N . GLU B 1 4 ? 7.207 -5.719 9.062 1 95.5 4 GLU B N 1
ATOM 757 C CA . GLU B 1 4 ? 6.012 -5.551 9.883 1 95.5 4 GLU B CA 1
ATOM 758 C C . GLU B 1 4 ? 6.199 -4.438 10.906 1 95.5 4 GLU B C 1
ATOM 760 O O . GLU B 1 4 ? 5.258 -3.695 11.203 1 95.5 4 GLU B O 1
ATOM 765 N N . ASP B 1 5 ? 7.406 -4.324 11.422 1 96.06 5 ASP B N 1
ATOM 766 C CA . ASP B 1 5 ? 7.707 -3.277 12.398 1 96.06 5 ASP B CA 1
ATOM 767 C C . ASP B 1 5 ? 7.566 -1.892 11.773 1 96.06 5 ASP B C 1
ATOM 769 O O . ASP B 1 5 ? 6.977 -0.992 12.367 1 96.06 5 ASP B O 1
ATOM 773 N N . VAL B 1 6 ? 8.094 -1.753 10.609 1 97 6 VAL B N 1
ATOM 774 C CA . VAL B 1 6 ? 8.078 -0.46 9.938 1 97 6 VAL B CA 1
ATOM 775 C C . VAL B 1 6 ? 6.645 -0.095 9.555 1 97 6 VAL B C 1
ATOM 777 O O . VAL B 1 6 ? 6.211 1.039 9.766 1 97 6 VAL B O 1
ATOM 780 N N . VAL B 1 7 ? 5.918 -1.072 9.062 1 97.62 7 VAL B N 1
ATOM 781 C CA . VAL B 1 7 ? 4.531 -0.833 8.68 1 97.62 7 VAL B CA 1
ATOM 782 C C . VAL B 1 7 ? 3.721 -0.437 9.914 1 97.62 7 VAL B C 1
ATOM 784 O O . VAL B 1 7 ? 2.918 0.5 9.859 1 97.62 7 VAL B O 1
ATOM 787 N N . SER B 1 8 ? 3.979 -1.12 10.938 1 96.75 8 SER B N 1
ATOM 788 C CA . SER B 1 8 ? 3.279 -0.811 12.18 1 96.75 8 SER B CA 1
ATOM 789 C C . SER B 1 8 ? 3.566 0.616 12.633 1 96.75 8 SER B C 1
ATOM 791 O O . SER B 1 8 ? 2.656 1.332 13.055 1 96.75 8 SER B O 1
ATOM 793 N N . LYS B 1 9 ? 4.75 1.03 12.586 1 96.62 9 LYS B N 1
ATOM 79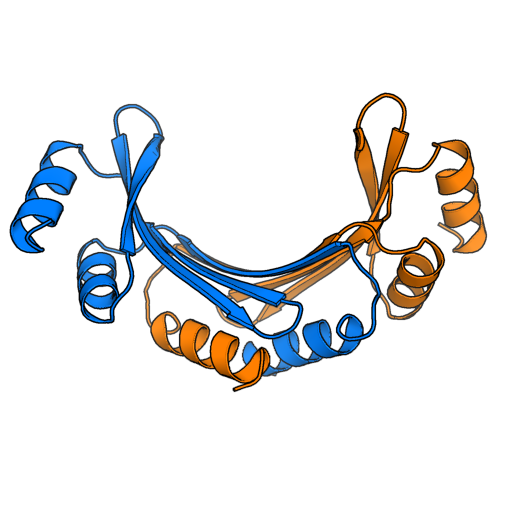4 C CA . LYS B 1 9 ? 5.105 2.398 12.945 1 96.62 9 LYS B CA 1
ATOM 795 C C . LYS B 1 9 ? 4.359 3.41 12.086 1 96.62 9 LYS B C 1
ATOM 797 O O . LYS B 1 9 ? 3.838 4.406 12.594 1 96.62 9 LYS B O 1
ATOM 802 N N . TYR B 1 10 ? 4.305 3.148 10.781 1 97.88 10 TYR B N 1
ATOM 803 C CA . TYR B 1 10 ? 3.613 4.062 9.875 1 97.88 10 TYR B CA 1
ATOM 804 C C . TYR B 1 10 ? 2.121 4.098 10.18 1 97.88 10 TYR B C 1
ATOM 806 O O . TYR B 1 10 ? 1.506 5.168 10.172 1 97.88 10 TYR B O 1
ATOM 814 N N . ILE B 1 11 ? 1.589 2.922 10.422 1 97.12 11 ILE B N 1
ATOM 815 C CA . ILE B 1 11 ? 0.169 2.867 10.758 1 97.12 11 ILE B CA 1
ATOM 816 C C . ILE B 1 11 ? -0.094 3.66 12.031 1 97.12 11 ILE B C 1
ATOM 818 O O . ILE B 1 11 ? -1.065 4.418 12.109 1 97.12 11 ILE B O 1
ATOM 822 N N . GLN B 1 12 ? 0.778 3.57 12.961 1 95.5 12 GLN B N 1
ATOM 823 C CA . GLN B 1 12 ? 0.624 4.293 14.219 1 95.5 12 GLN B CA 1
ATOM 824 C C . GLN B 1 12 ? 0.744 5.801 14 1 95.5 12 GLN B C 1
ATOM 826 O O . GLN B 1 12 ? 0.055 6.582 14.656 1 95.5 12 GLN B O 1
ATOM 831 N N . ASP B 1 13 ? 1.552 6.156 13.125 1 96.12 13 ASP B N 1
ATOM 832 C CA . ASP B 1 13 ? 1.734 7.574 12.844 1 96.12 13 ASP B CA 1
ATOM 833 C C . ASP B 1 13 ? 0.459 8.188 12.273 1 96.12 13 ASP B C 1
ATOM 835 O O . ASP B 1 13 ? 0.2 9.383 12.453 1 96.12 13 ASP B O 1
ATOM 839 N N . VAL B 1 14 ? -0.35 7.305 11.562 1 96.5 14 VAL B N 1
ATOM 840 C CA . VAL B 1 14 ? -1.426 7.941 10.812 1 96.5 14 VAL B CA 1
ATOM 841 C C . VAL B 1 14 ? -2.777 7.5 11.367 1 96.5 14 VAL B C 1
ATOM 843 O O . VAL B 1 14 ? -3.824 7.973 10.922 1 96.5 14 VAL B O 1
ATOM 846 N N . LYS B 1 15 ? -2.738 6.637 12.297 1 93.06 15 LYS B N 1
ATOM 847 C CA . LYS B 1 15 ? -3.965 6 12.766 1 93.06 15 LYS B CA 1
ATOM 848 C C . LYS B 1 15 ? -4.957 7.039 13.281 1 93.06 15 LYS B C 1
ATOM 850 O O . LYS B 1 15 ? -6.168 6.898 13.086 1 93.06 15 LYS B O 1
ATOM 855 N N . GLU B 1 16 ? -4.469 8.133 13.82 1 91.44 16 GLU B N 1
ATOM 856 C CA . GLU B 1 16 ? -5.367 9.117 14.414 1 91.44 16 GLU B CA 1
ATOM 857 C C . GLU B 1 16 ? -5.652 10.258 13.438 1 91.44 16 GLU B C 1
ATOM 859 O O . GLU B 1 16 ? -6.387 11.195 13.773 1 91.44 16 GLU B O 1
ATOM 864 N N . VAL B 1 17 ? -5.098 10.156 12.305 1 93.62 17 VAL B N 1
ATOM 865 C CA . VAL B 1 17 ? -5.305 11.211 11.32 1 93.62 17 VAL B CA 1
ATOM 866 C C . VAL B 1 17 ? -6.73 11.141 10.773 1 93.62 17 VAL B C 1
ATOM 868 O O . VAL B 1 17 ? -7.184 10.078 10.344 1 93.62 17 VAL B O 1
ATOM 871 N N . PHE B 1 18 ? -7.406 12.188 10.875 1 88.5 18 PHE B N 1
ATOM 872 C CA . PHE B 1 18 ? -8.703 12.273 10.219 1 88.5 18 PHE B CA 1
ATOM 873 C C . PHE B 1 18 ? -8.539 12.367 8.703 1 88.5 18 PHE B C 1
ATOM 875 O O . PHE B 1 18 ? -7.828 13.242 8.203 1 88.5 18 PHE B O 1
ATOM 882 N N . ALA B 1 19 ? -9.203 11.469 8.023 1 88.62 19 ALA B N 1
ATOM 883 C CA . ALA B 1 19 ? -9.062 11.391 6.57 1 88.62 19 ALA B CA 1
ATOM 884 C C . ALA B 1 19 ? -10.289 10.727 5.934 1 88.62 19 ALA B C 1
ATOM 886 O O . ALA B 1 19 ? -11.016 9.984 6.598 1 88.62 19 ALA B O 1
ATOM 887 N N . SER B 1 20 ? -10.484 11.039 4.738 1 89.25 20 SER B N 1
ATOM 888 C CA . SER B 1 20 ? -11.609 10.438 4.02 1 89.25 20 SER B CA 1
ATOM 889 C C . SER B 1 20 ? -11.32 8.984 3.66 1 89.25 20 SER B C 1
ATOM 891 O O . SER B 1 20 ? -12.242 8.188 3.496 1 89.25 20 SER B O 1
ATOM 893 N N . LYS B 1 21 ? -10.109 8.75 3.539 1 93 21 LYS B N 1
ATOM 894 C CA . LYS B 1 21 ? -9.711 7.398 3.152 1 93 21 LYS B CA 1
ATOM 895 C C . LYS B 1 21 ? -8.336 7.051 3.713 1 93 21 LYS B C 1
ATOM 897 O O . LYS B 1 21 ? -7.422 7.879 3.689 1 93 21 LYS B O 1
ATOM 902 N N . LYS B 1 22 ? -8.195 5.855 4.227 1 96.75 22 LYS B N 1
ATOM 903 C CA . LYS B 1 22 ? -6.93 5.234 4.621 1 96.75 22 LYS B CA 1
ATOM 904 C C . LYS B 1 22 ? -6.793 3.84 4.012 1 96.75 22 LYS B C 1
ATOM 906 O O . LYS B 1 22 ? -7.758 3.076 3.971 1 96.75 22 LYS B O 1
ATOM 911 N N . ALA B 1 23 ? -5.613 3.664 3.527 1 97.81 23 ALA B N 1
ATOM 912 C CA . ALA B 1 23 ? -5.418 2.359 2.9 1 97.81 23 ALA B CA 1
ATOM 913 C C . ALA B 1 23 ? -4.016 1.82 3.18 1 97.81 23 ALA B C 1
ATOM 915 O O . ALA B 1 23 ? -3.072 2.592 3.363 1 97.81 23 ALA B O 1
ATOM 916 N N . VAL B 1 24 ? -3.908 0.519 3.246 1 98.31 24 VAL B N 1
ATOM 917 C CA . VAL B 1 24 ? -2.637 -0.195 3.205 1 98.31 24 VAL B CA 1
ATOM 918 C C . VAL B 1 24 ? -2.641 -1.196 2.053 1 98.31 24 VAL B C 1
ATOM 920 O O . VAL B 1 24 ? -3.494 -2.084 1.998 1 98.31 24 VAL B O 1
ATOM 923 N N . ASN B 1 25 ? -1.683 -1.05 1.153 1 98.62 25 ASN B N 1
ATOM 924 C CA . ASN B 1 25 ? -1.611 -1.929 -0.009 1 98.62 25 ASN B CA 1
ATOM 925 C C . ASN B 1 25 ? -0.31 -2.723 -0.031 1 98.62 25 ASN B C 1
ATOM 927 O O . ASN B 1 25 ? 0.777 -2.145 0.019 1 98.62 25 ASN B O 1
ATOM 931 N N . VAL B 1 26 ? -0.427 -3.977 -0.052 1 98.56 26 VAL B N 1
ATOM 932 C CA . VAL B 1 26 ? 0.708 -4.863 -0.286 1 98.56 26 VAL B CA 1
ATOM 933 C C . VAL B 1 26 ? 0.747 -5.277 -1.756 1 98.56 26 VAL B C 1
ATOM 935 O O . VAL B 1 26 ? -0.239 -5.793 -2.287 1 98.56 26 VAL B O 1
ATOM 938 N N . TYR B 1 27 ? 1.891 -5.023 -2.369 1 98.25 27 TYR B N 1
ATOM 939 C CA . TYR B 1 27 ? 2.039 -5.344 -3.783 1 98.25 27 TYR B CA 1
ATOM 940 C C . TYR B 1 27 ? 3.23 -6.266 -4.012 1 98.25 27 TYR B C 1
ATOM 942 O O . TYR B 1 27 ? 4.289 -6.086 -3.402 1 98.25 27 TYR B O 1
ATOM 950 N N . VAL B 1 28 ? 3.051 -7.188 -4.867 1 98 28 VAL B N 1
ATOM 951 C CA . VAL B 1 28 ? 4.121 -8.039 -5.375 1 98 28 VAL B CA 1
ATOM 952 C C . VAL B 1 2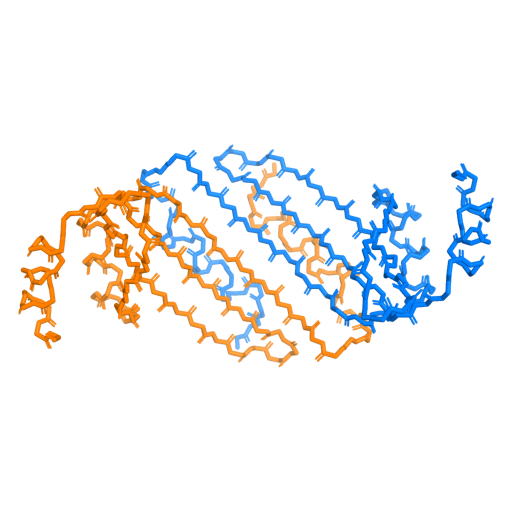8 ? 4.051 -8.102 -6.898 1 98 28 VAL B C 1
ATOM 954 O O . VAL B 1 28 ? 2.977 -8.32 -7.469 1 98 28 VAL B O 1
ATOM 957 N N . TYR B 1 29 ? 5.234 -7.941 -7.492 1 95.81 29 TYR B N 1
ATOM 958 C CA . TYR B 1 29 ? 5.25 -7.895 -8.953 1 95.81 29 TYR B CA 1
ATOM 959 C C . TYR B 1 29 ? 6.082 -9.039 -9.523 1 95.81 29 TYR B C 1
ATOM 961 O O . TYR B 1 29 ? 7.098 -9.422 -8.938 1 95.81 29 TYR B O 1
ATOM 969 N N . ASP B 1 30 ? 5.578 -9.555 -10.625 1 94.75 30 ASP B N 1
ATOM 970 C CA . ASP B 1 30 ? 6.289 -10.516 -11.461 1 94.75 30 ASP B CA 1
ATOM 971 C C . ASP B 1 30 ? 6.445 -11.859 -10.75 1 94.75 30 ASP B C 1
ATOM 973 O O . ASP B 1 30 ? 7.527 -12.445 -10.742 1 94.75 30 ASP B O 1
ATOM 977 N N . ALA B 1 31 ? 5.438 -12.211 -10.094 1 95.88 31 ALA B N 1
ATOM 978 C CA . ALA B 1 31 ? 5.383 -13.531 -9.477 1 95.88 31 ALA B CA 1
ATOM 979 C C . ALA B 1 31 ? 5.082 -14.609 -10.516 1 95.88 31 ALA B C 1
ATOM 981 O O . ALA B 1 31 ? 4.602 -14.305 -11.609 1 95.88 31 ALA B O 1
ATOM 982 N N . SER B 1 32 ? 5.34 -15.797 -10.156 1 95 32 SER B N 1
ATOM 983 C CA . SER B 1 32 ? 5.023 -16.906 -11.055 1 95 32 SER B CA 1
ATOM 984 C C . SER B 1 32 ? 3.523 -17.172 -11.086 1 95 32 SER B C 1
ATOM 986 O O . SER B 1 32 ? 2.801 -16.812 -10.156 1 95 32 SER B O 1
ATOM 988 N N . LEU B 1 33 ? 3.111 -17.891 -12.094 1 94.62 33 LEU B N 1
ATOM 989 C CA . LEU B 1 33 ? 1.707 -18.281 -12.18 1 94.62 33 LEU B CA 1
ATOM 990 C C . LEU B 1 33 ? 1.348 -19.266 -11.07 1 94.62 33 LEU B C 1
ATOM 992 O O . LEU B 1 33 ? 0.211 -19.281 -10.594 1 94.62 33 LEU B O 1
ATOM 996 N N . ASP B 1 34 ? 2.297 -20.031 -10.68 1 94.94 34 ASP B N 1
ATOM 997 C CA . ASP B 1 34 ? 2.074 -20.969 -9.586 1 94.94 34 ASP B CA 1
ATOM 998 C C . ASP B 1 34 ? 1.741 -20.219 -8.289 1 94.94 34 ASP B C 1
ATOM 1000 O O . ASP B 1 34 ? 0.872 -20.656 -7.527 1 94.94 34 ASP B O 1
ATOM 1004 N N . THR B 1 35 ? 2.443 -19.141 -8.102 1 96.62 35 THR B N 1
ATOM 1005 C CA . THR B 1 35 ? 2.158 -18.312 -6.938 1 96.62 35 THR B CA 1
ATOM 1006 C C . THR B 1 35 ? 0.726 -17.781 -6.988 1 96.62 35 THR B C 1
ATOM 1008 O O . THR B 1 35 ? 0.02 -17.797 -5.977 1 96.62 35 THR B O 1
ATOM 1011 N N . ILE B 1 36 ? 0.319 -17.328 -8.156 1 97.5 36 ILE B N 1
ATOM 1012 C CA . ILE B 1 36 ? -1.04 -16.828 -8.328 1 97.5 36 ILE B CA 1
ATOM 1013 C C . ILE B 1 36 ? -2.043 -17.922 -7.977 1 97.5 36 ILE B C 1
ATOM 1015 O O . ILE B 1 36 ? -2.99 -17.688 -7.223 1 97.5 36 ILE B O 1
ATOM 1019 N N . ARG B 1 37 ? -1.783 -19.094 -8.477 1 96.5 37 ARG B N 1
ATOM 1020 C CA . ARG B 1 37 ? -2.658 -20.234 -8.219 1 96.5 37 ARG B CA 1
ATOM 1021 C C . ARG B 1 37 ? -2.77 -20.5 -6.723 1 96.5 37 ARG B C 1
ATOM 1023 O O . ARG B 1 37 ? -3.869 -20.719 -6.207 1 96.5 37 ARG B O 1
ATOM 1030 N N . GLU B 1 38 ? -1.686 -20.531 -6.078 1 96.31 38 GLU B N 1
ATOM 1031 C CA . GLU B 1 38 ? -1.653 -20.812 -4.648 1 96.31 38 GLU B CA 1
ATOM 1032 C C . GLU B 1 38 ? -2.473 -19.797 -3.865 1 96.31 38 GLU B C 1
ATOM 1034 O O . GLU B 1 38 ? -3.229 -20.156 -2.961 1 96.31 38 GLU B O 1
ATOM 1039 N N . LEU B 1 39 ? -2.367 -18.562 -4.262 1 97.19 39 LEU B N 1
ATOM 1040 C CA . LEU B 1 39 ? -3.066 -17.5 -3.543 1 97.19 39 LEU B CA 1
ATOM 1041 C C . LEU B 1 39 ? -4.57 -17.578 -3.797 1 97.19 39 LEU B C 1
ATOM 1043 O O . LEU B 1 39 ? -5.367 -17.328 -2.895 1 97.19 39 LEU B O 1
ATOM 1047 N N . VAL B 1 40 ? -4.918 -17.906 -5.008 1 97.25 40 VAL B N 1
ATOM 1048 C CA . VAL B 1 40 ? -6.336 -18.094 -5.289 1 97.25 40 VAL B CA 1
ATOM 1049 C C . VAL B 1 40 ? -6.883 -19.234 -4.43 1 97.25 40 VAL B C 1
ATOM 1051 O O . VAL B 1 40 ? -7.992 -19.141 -3.893 1 97.25 40 VAL B O 1
ATOM 1054 N N . GLY B 1 41 ? -6.117 -20.234 -4.293 1 95.12 41 GLY B N 1
ATOM 1055 C CA . GLY B 1 41 ? -6.477 -21.328 -3.408 1 95.12 41 GLY B CA 1
ATOM 1056 C C . GLY B 1 41 ? -6.672 -20.891 -1.969 1 95.12 41 GLY B C 1
ATOM 1057 O O . GLY B 1 41 ? -7.398 -21.531 -1.21 1 95.12 41 GLY B O 1
ATOM 1058 N N . LYS B 1 42 ? -6.008 -19.812 -1.608 1 95.12 42 LYS B N 1
ATOM 1059 C CA . LYS B 1 42 ? -6.121 -19.266 -0.258 1 95.12 42 LYS B CA 1
ATOM 1060 C C . LYS B 1 42 ? -7.27 -18.266 -0.161 1 95.12 42 LYS B C 1
ATOM 1062 O O . LYS B 1 42 ? -7.414 -17.578 0.848 1 95.12 42 LYS B O 1
ATOM 1067 N N . GLY B 1 43 ? -8.055 -18.109 -1.274 1 94.62 43 GLY B N 1
ATOM 1068 C CA . GLY B 1 43 ? -9.234 -17.266 -1.217 1 94.62 43 GLY B CA 1
ATOM 1069 C C . GLY B 1 43 ? -9.039 -15.914 -1.879 1 94.62 43 GLY B C 1
ATOM 1070 O O . GLY B 1 43 ? -9.891 -15.031 -1.753 1 94.62 43 GLY B O 1
ATOM 1071 N N . TYR B 1 44 ? -7.922 -15.711 -2.541 1 97.5 44 TYR B N 1
ATOM 1072 C CA . TYR B 1 44 ? -7.742 -14.492 -3.322 1 97.5 44 TYR B CA 1
ATOM 1073 C C . TYR B 1 44 ? -8.562 -14.547 -4.605 1 97.5 44 TYR B C 1
ATOM 1075 O O . TYR B 1 44 ? -8.781 -15.617 -5.168 1 97.5 44 TYR B O 1
ATOM 1083 N N . THR B 1 45 ? -8.953 -13.391 -5.055 1 97.81 45 THR B N 1
ATOM 1084 C CA . THR B 1 45 ? -9.711 -13.281 -6.297 1 97.81 45 THR B CA 1
ATOM 1085 C C . THR B 1 45 ? -8.773 -13.203 -7.496 1 97.81 45 THR B C 1
ATOM 1087 O O . THR B 1 45 ? -7.809 -12.438 -7.492 1 97.81 45 THR B O 1
ATOM 1090 N N . LEU B 1 46 ? -9.078 -13.977 -8.5 1 97.94 46 LEU B N 1
ATOM 1091 C CA . LEU B 1 46 ? -8.297 -13.969 -9.734 1 97.94 46 LEU B CA 1
ATOM 1092 C C . LEU B 1 46 ? -8.766 -12.859 -10.664 1 97.94 46 LEU B C 1
ATOM 1094 O O . LEU B 1 46 ? -9.969 -12.641 -10.82 1 97.94 46 LEU B O 1
ATOM 1098 N N . GLY B 1 47 ? -7.773 -12.109 -11.281 1 97.06 47 GLY B N 1
ATOM 1099 C CA . GLY B 1 47 ? -8.055 -11.133 -12.328 1 97.06 47 GLY B CA 1
ATOM 1100 C C . GLY B 1 47 ? -6.91 -10.961 -13.305 1 97.06 47 GLY B C 1
ATOM 1101 O O . GLY B 1 47 ? -5.918 -11.695 -13.25 1 97.06 47 GLY B O 1
ATOM 1102 N N . SER B 1 48 ? -7.141 -10.062 -14.312 1 95.94 48 SER B N 1
ATOM 1103 C CA . SER B 1 48 ? -6.078 -9.742 -15.258 1 95.94 48 SER B CA 1
ATOM 1104 C C . SER B 1 48 ? -6.094 -8.258 -15.617 1 95.94 48 SER B C 1
ATOM 1106 O O . SER B 1 48 ? -7.105 -7.578 -15.438 1 95.94 48 SER B O 1
ATOM 1108 N N . VAL B 1 49 ? -4.93 -7.809 -15.984 1 94.69 49 VAL B N 1
ATOM 1109 C CA . VAL B 1 49 ? -4.785 -6.441 -16.469 1 94.69 49 VAL B CA 1
ATOM 1110 C C . VAL B 1 49 ? -3.871 -6.418 -17.688 1 94.69 49 VAL B C 1
ATOM 1112 O O . VAL B 1 49 ? -3.072 -7.336 -17.891 1 94.69 49 VAL B O 1
ATOM 1115 N N . GLN B 1 50 ? -4.133 -5.434 -18.438 1 89.5 50 GLN B N 1
ATOM 1116 C CA . GLN B 1 50 ? -3.283 -5.309 -19.6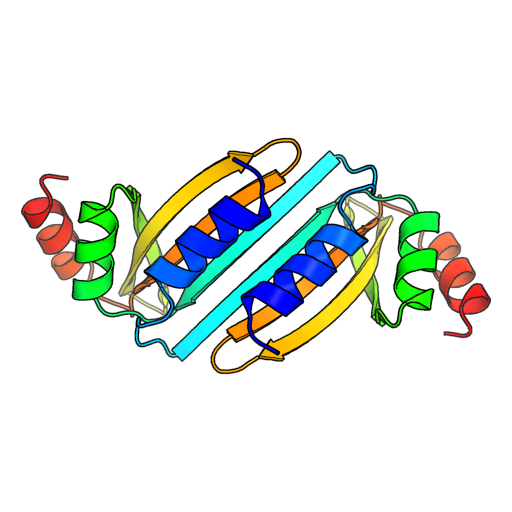25 1 89.5 50 GLN B CA 1
ATOM 1117 C C . GLN B 1 50 ? -1.824 -5.094 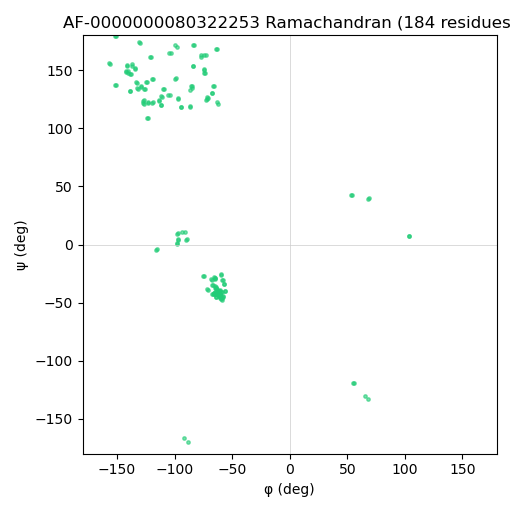-19.234 1 89.5 50 GLN B C 1
ATOM 1119 O O . GLN B 1 50 ? -1.52 -4.242 -18.391 1 89.5 50 GLN B O 1
ATOM 1124 N N . GLY B 1 51 ? -1.054 -5.984 -19.672 1 76.19 51 GLY B N 1
ATOM 1125 C CA . GLY B 1 51 ? 0.381 -5.84 -19.484 1 76.19 51 GLY B CA 1
ATOM 1126 C C . GLY B 1 51 ? 1.056 -5.066 -20.594 1 76.19 51 GLY B C 1
ATOM 1127 O O . GLY B 1 51 ? 0.41 -4.277 -21.297 1 76.19 51 GLY B O 1
ATOM 1128 N N . SER B 1 52 ? 2.416 -5.16 -20.469 1 72.12 52 SER B N 1
ATOM 1129 C CA . SER B 1 52 ? 3.172 -4.52 -21.547 1 72.12 52 SER B CA 1
ATOM 1130 C C . SER B 1 52 ? 2.938 -5.223 -22.875 1 72.12 52 SER B C 1
ATOM 1132 O O . SER B 1 52 ? 2.916 -6.453 -22.938 1 72.12 52 SER B O 1
ATOM 1134 N N . GLY B 1 53 ? 2.746 -4.457 -23.938 1 74.5 53 GLY B N 1
ATOM 1135 C CA . GLY B 1 53 ? 2.574 -4.988 -25.281 1 74.5 53 GLY B CA 1
ATOM 1136 C C . GLY B 1 53 ? 1.278 -5.754 -25.453 1 74.5 53 GLY B C 1
ATOM 1137 O O . GLY B 1 53 ? 0.207 -5.27 -25.094 1 74.5 53 GLY B O 1
ATOM 1138 N N . SER B 1 54 ? 1.467 -6.961 -26.094 1 76.25 54 SER B N 1
ATOM 1139 C CA . SER B 1 54 ? 0.309 -7.801 -26.391 1 76.25 54 SER B CA 1
ATOM 1140 C C . SER B 1 54 ? 0.043 -8.789 -25.25 1 76.25 54 SER B C 1
ATOM 1142 O O . SER B 1 54 ? -0.85 -9.633 -25.359 1 76.25 54 SER B O 1
ATOM 1144 N N . GLY B 1 55 ? 0.733 -8.547 -24.156 1 88.94 55 GLY B N 1
ATOM 1145 C CA . GLY B 1 55 ? 0.555 -9.508 -23.078 1 88.94 55 GLY B CA 1
ATOM 1146 C C . GLY B 1 55 ? -0.32 -8.977 -21.953 1 88.94 55 GLY B C 1
ATOM 1147 O O . GLY B 1 55 ? -0.736 -7.816 -21.969 1 88.94 55 GLY B O 1
ATOM 1148 N N . ILE B 1 56 ? -0.756 -9.977 -21.125 1 94.5 56 ILE B N 1
ATOM 1149 C CA . ILE B 1 56 ? -1.526 -9.594 -19.953 1 94.5 56 ILE B CA 1
ATOM 1150 C C . ILE B 1 56 ? -0.815 -10.078 -18.688 1 94.5 56 ILE B C 1
ATOM 1152 O O . ILE B 1 56 ? 0.126 -10.867 -18.766 1 94.5 56 ILE B O 1
ATOM 1156 N N . ARG B 1 57 ? -1.171 -9.5 -17.609 1 95.44 57 ARG B N 1
ATOM 1157 C CA . ARG B 1 57 ? -0.734 -9.977 -16.297 1 95.44 57 ARG B CA 1
ATOM 1158 C C . ARG B 1 57 ? -1.911 -10.508 -15.484 1 95.44 57 ARG B C 1
ATOM 1160 O O . ARG B 1 57 ? -2.93 -9.828 -15.344 1 95.44 57 ARG B O 1
ATOM 1167 N N . ALA B 1 58 ? -1.744 -11.719 -15.078 1 96.75 58 ALA B N 1
ATOM 1168 C CA . ALA B 1 58 ? -2.691 -12.227 -14.094 1 96.75 58 ALA B CA 1
ATOM 1169 C C . ALA B 1 58 ? -2.412 -11.633 -12.711 1 96.75 58 ALA B C 1
ATOM 1171 O O . ALA B 1 58 ? -1.272 -11.281 -12.398 1 96.75 58 ALA B O 1
ATOM 1172 N N . PHE B 1 59 ? -3.445 -11.469 -11.977 1 97.81 59 PHE B N 1
ATOM 1173 C CA . PHE B 1 59 ? -3.172 -11.07 -10.602 1 97.81 59 PHE B CA 1
ATOM 1174 C C . PHE B 1 59 ? -4.121 -11.773 -9.633 1 97.81 59 PHE B C 1
ATOM 1176 O O . PHE B 1 59 ? -5.207 -12.203 -10.023 1 97.81 59 PHE B O 1
ATOM 1183 N N . ALA B 1 60 ? -3.719 -12.047 -8.453 1 97.88 60 ALA B N 1
ATOM 1184 C CA . ALA B 1 60 ? -4.512 -12.438 -7.297 1 97.88 60 ALA B CA 1
ATOM 1185 C C . ALA B 1 60 ? -4.629 -11.289 -6.297 1 97.88 60 ALA B C 1
ATOM 1187 O O . ALA B 1 60 ? -3.619 -10.703 -5.898 1 97.88 60 ALA B O 1
ATOM 1188 N N . SER B 1 61 ? -5.852 -11.031 -5.93 1 98.5 61 SER B N 1
ATOM 1189 C CA . SER B 1 61 ? -6.043 -9.875 -5.059 1 98.5 61 SER B CA 1
ATOM 1190 C C . SER B 1 61 ? -7.047 -10.172 -3.951 1 98.5 61 SER B C 1
ATOM 1192 O O . SER B 1 61 ? -7.98 -10.953 -4.148 1 98.5 61 SER B O 1
ATOM 1194 N N . LYS B 1 62 ? -6.871 -9.609 -2.801 1 97.88 62 LYS B N 1
ATOM 1195 C CA . LYS B 1 62 ? -7.785 -9.625 -1.664 1 97.88 62 LYS B CA 1
ATOM 1196 C C . LYS B 1 62 ? -7.848 -8.258 -0.989 1 97.88 62 LYS B C 1
ATOM 1198 O O . LYS B 1 62 ? -6.824 -7.602 -0.809 1 97.88 62 LYS B O 1
ATOM 1203 N N . THR B 1 63 ? -9.039 -7.789 -0.734 1 97.81 63 THR B N 1
ATOM 1204 C CA . THR B 1 63 ? -9.266 -6.512 -0.067 1 97.81 63 THR B CA 1
ATOM 1205 C C . THR B 1 63 ? -10.18 -6.688 1.145 1 97.81 63 THR B C 1
ATOM 1207 O O . THR B 1 63 ? -11.172 -7.414 1.079 1 97.81 63 THR B O 1
ATOM 1210 N N . GLU B 1 64 ? -9.789 -6.105 2.201 1 96.06 64 GLU B N 1
ATOM 1211 C CA . GLU B 1 64 ? -10.578 -6.113 3.428 1 96.06 64 GLU B CA 1
ATOM 1212 C C . GLU B 1 64 ? -10.672 -4.719 4.035 1 96.06 64 GLU B C 1
ATOM 1214 O O . GLU B 1 64 ? -9.695 -3.967 4.031 1 96.06 64 GLU B O 1
ATOM 1219 N N . ASN B 1 65 ? -11.875 -4.438 4.516 1 96.44 65 ASN B N 1
ATOM 1220 C CA . ASN B 1 65 ? -12.039 -3.213 5.293 1 96.44 65 ASN B CA 1
ATOM 1221 C C . ASN B 1 65 ? -11.906 -3.482 6.789 1 96.44 65 ASN B C 1
ATOM 1223 O O . ASN B 1 65 ? -12.648 -4.293 7.348 1 96.44 65 ASN B O 1
ATOM 1227 N N . VAL B 1 66 ? -10.938 -2.867 7.348 1 95.5 66 VAL B N 1
ATOM 1228 C CA . VAL B 1 66 ? -10.648 -3.047 8.766 1 95.5 66 VAL B CA 1
ATOM 1229 C C . VAL B 1 66 ? -10.68 -1.693 9.477 1 95.5 66 VAL B C 1
ATOM 1231 O O . VAL B 1 66 ? -9.75 -0.896 9.352 1 95.5 66 VAL B O 1
ATOM 1234 N N . GLY B 1 67 ? -11.742 -1.444 10.328 1 91.5 67 GLY B N 1
ATOM 1235 C CA . GLY B 1 67 ? -11.898 -0.109 10.883 1 91.5 67 GLY B CA 1
ATOM 1236 C C . GLY B 1 67 ? -11.961 0.973 9.82 1 91.5 67 GLY B C 1
ATOM 1237 O O . GLY B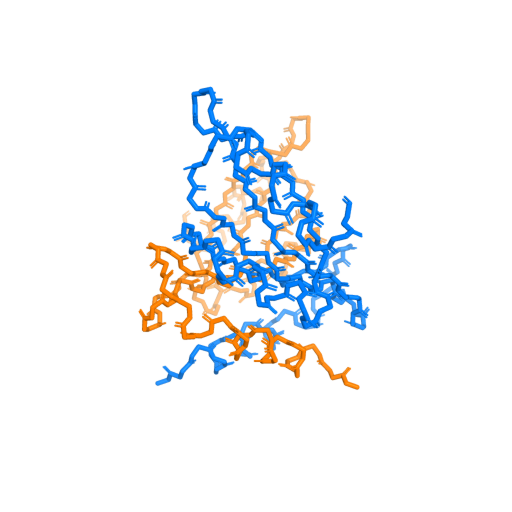 1 67 ? -12.789 0.908 8.914 1 91.5 67 GLY B O 1
ATOM 1238 N N . GLU B 1 68 ? -10.961 1.846 9.945 1 92.62 68 GLU B N 1
ATOM 1239 C CA . GLU B 1 68 ? -10.969 2.977 9.016 1 92.62 68 GLU B CA 1
ATOM 1240 C C . GLU B 1 68 ? -10.047 2.717 7.824 1 92.62 68 GLU B C 1
ATOM 1242 O O . GLU B 1 68 ? -9.875 3.588 6.969 1 92.62 68 GLU B O 1
ATOM 1247 N N . PHE B 1 69 ? -9.477 1.499 7.773 1 96.94 69 PHE B N 1
ATOM 1248 C CA . PHE B 1 69 ? -8.523 1.212 6.711 1 96.94 69 PHE B CA 1
ATOM 1249 C C . PHE B 1 69 ? -9.102 0.221 5.711 1 96.94 69 PHE B C 1
ATOM 1251 O O . PHE B 1 69 ? -9.742 -0.76 6.102 1 96.94 69 PHE B O 1
ATOM 1258 N N . GLU B 1 70 ? -8.914 0.583 4.465 1 97.88 70 GLU B N 1
ATOM 1259 C CA . GLU B 1 70 ? -8.992 -0.45 3.436 1 97.88 70 GLU B CA 1
ATOM 1260 C C . GLU B 1 70 ? -7.648 -1.14 3.24 1 97.88 70 GLU B C 1
ATOM 1262 O O . GLU B 1 70 ? -6.645 -0.485 2.941 1 97.88 70 GLU B O 1
ATOM 1267 N N . VAL B 1 71 ? -7.504 -2.457 3.463 1 98.31 71 VAL B N 1
ATOM 1268 C CA . VAL B 1 71 ? -6.262 -3.211 3.344 1 98.31 71 VAL B CA 1
ATOM 1269 C C . VAL B 1 71 ? -6.344 -4.16 2.148 1 98.31 71 VAL B C 1
ATOM 1271 O O . VAL B 1 71 ? -7.312 -4.906 2.01 1 98.31 71 VAL B O 1
ATOM 1274 N N . SER B 1 72 ? -5.336 -4.066 1.278 1 98.62 72 SER B N 1
ATOM 1275 C CA . SER B 1 72 ? -5.367 -4.957 0.123 1 98.62 72 SER B CA 1
ATOM 1276 C C . SER B 1 72 ? -4.004 -5.598 -0.12 1 98.62 72 SER B C 1
ATOM 1278 O O . SER B 1 72 ? -2.975 -5.047 0.27 1 98.62 72 SER B O 1
ATOM 1280 N N . CYS B 1 73 ? -4.016 -6.742 -0.679 1 98.75 73 CYS B N 1
ATOM 1281 C CA . CYS B 1 73 ? -2.85 -7.445 -1.205 1 98.75 73 CYS B CA 1
ATOM 1282 C C . CYS B 1 73 ? -3.076 -7.871 -2.65 1 98.75 73 CYS B C 1
ATOM 1284 O O . CYS B 1 73 ? -4.066 -8.539 -2.959 1 98.75 73 CYS B O 1
ATOM 1286 N N . THR B 1 74 ? -2.201 -7.395 -3.514 1 98.69 74 THR B N 1
ATOM 1287 C CA . THR B 1 74 ? -2.275 -7.762 -4.922 1 98.69 74 THR B CA 1
ATOM 1288 C C . THR B 1 74 ? -0.932 -8.297 -5.414 1 98.69 74 THR B C 1
ATOM 1290 O O . THR B 1 74 ? 0.088 -7.609 -5.309 1 98.69 74 THR B O 1
ATOM 1293 N N . VAL B 1 75 ? -0.965 -9.43 -5.91 1 98.31 75 VAL B N 1
ATOM 1294 C CA . VAL B 1 75 ? 0.212 -10.062 -6.496 1 98.31 75 VAL B CA 1
ATOM 1295 C C . VAL B 1 75 ? 0.032 -10.188 -8.008 1 98.31 75 VAL B C 1
ATOM 1297 O O . VAL B 1 75 ? -0.882 -10.867 -8.477 1 98.31 75 VAL B O 1
ATOM 1300 N N . TYR B 1 76 ? 0.931 -9.562 -8.711 1 97.12 76 TYR B N 1
ATOM 1301 C CA . TYR B 1 76 ? 0.901 -9.594 -10.164 1 97.12 76 TYR B CA 1
ATOM 1302 C C . TYR B 1 76 ? 1.882 -10.625 -10.711 1 97.12 76 TYR B C 1
ATOM 1304 O O . TYR B 1 76 ? 3.012 -10.727 -10.234 1 97.12 76 TYR B O 1
ATOM 1312 N N . SER B 1 77 ? 1.455 -11.219 -11.742 1 96.06 77 SER B N 1
ATOM 1313 C CA . SER B 1 77 ? 2.346 -12.141 -12.438 1 96.06 77 SER B CA 1
ATOM 1314 C C . SER B 1 77 ? 3.256 -11.398 -13.414 1 96.06 77 SER B C 1
ATOM 1316 O O . SER B 1 77 ? 3.08 -10.203 -13.641 1 96.06 77 SER B O 1
ATOM 1318 N N . GLU B 1 78 ? 4.168 -12.164 -13.914 1 92.62 78 GLU B N 1
ATOM 1319 C CA . GLU B 1 78 ? 4.855 -11.711 -15.125 1 92.62 78 GLU B CA 1
ATOM 1320 C C . GLU B 1 78 ? 3.891 -11.586 -16.297 1 92.62 78 GLU B C 1
ATOM 1322 O O . GLU B 1 78 ? 2.742 -12.023 -16.203 1 92.62 78 GLU B O 1
ATOM 1327 N N . THR B 1 79 ? 4.402 -10.961 -17.297 1 92.94 79 THR B N 1
ATOM 1328 C CA . THR B 1 79 ? 3.584 -10.891 -18.5 1 92.94 79 THR B CA 1
ATOM 1329 C C . THR B 1 79 ? 3.43 -12.273 -19.125 1 92.94 79 THR B C 1
ATOM 1331 O O . THR B 1 79 ? 4.41 -13.008 -19.281 1 92.94 79 THR B O 1
ATOM 1334 N N . ILE B 1 80 ? 2.172 -12.57 -19.406 1 93.75 80 ILE B N 1
ATOM 1335 C CA . ILE B 1 80 ? 1.884 -13.867 -20.016 1 93.75 80 ILE B CA 1
ATOM 1336 C C . ILE B 1 80 ? 0.979 -13.664 -21.234 1 93.75 80 ILE B C 1
ATOM 1338 O O . ILE B 1 80 ? 0.496 -12.562 -21.484 1 93.75 80 ILE B O 1
ATOM 1342 N N . THR B 1 81 ? 0.746 -14.703 -21.922 1 93.56 81 THR B N 1
ATOM 1343 C CA . THR B 1 81 ? -0.183 -14.656 -23.047 1 93.56 81 THR B CA 1
ATOM 1344 C C . THR B 1 81 ? -1.622 -14.828 -22.562 1 93.56 81 THR B C 1
ATOM 1346 O O . THR B 1 81 ? -1.866 -15.445 -21.531 1 93.56 81 THR B O 1
ATOM 1349 N N . PRO B 1 82 ? -2.518 -14.281 -23.344 1 92.75 82 PRO B N 1
ATOM 1350 C CA . PRO B 1 82 ? -3.924 -14.492 -23 1 92.75 82 PRO B CA 1
ATOM 1351 C C . PRO B 1 82 ? -4.293 -15.969 -22.922 1 92.75 82 PRO B C 1
ATOM 1353 O O . PRO B 1 82 ? -5.105 -16.359 -22.078 1 92.75 82 PRO B O 1
ATOM 1356 N N . GLU B 1 83 ? -3.695 -16.797 -23.734 1 92.88 83 GLU B N 1
ATOM 1357 C CA . GLU B 1 83 ? -3.975 -18.234 -23.734 1 92.88 83 GLU B CA 1
ATOM 1358 C C . GLU B 1 83 ? -3.59 -18.875 -22.406 1 92.88 83 GLU B C 1
ATOM 1360 O O . GLU B 1 83 ? -4.34 -19.688 -21.859 1 92.88 83 GLU B O 1
ATOM 1365 N N . LYS B 1 84 ? -2.479 -18.469 -21.938 1 93.19 84 LYS B N 1
ATOM 13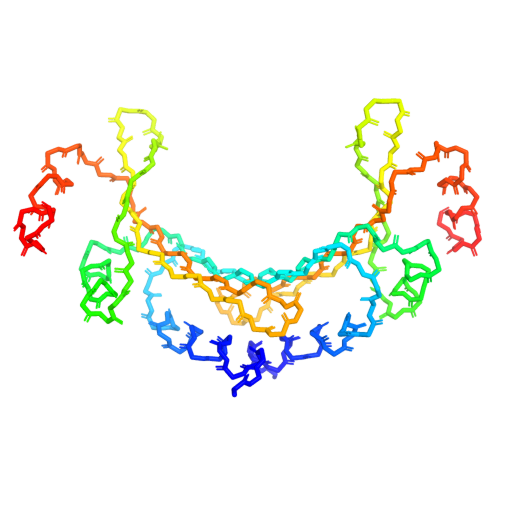66 C CA . LYS B 1 84 ? -2.016 -19 -20.656 1 93.19 84 LYS B CA 1
ATOM 1367 C C . LYS B 1 84 ? -2.949 -18.594 -19.531 1 93.19 84 LYS B C 1
ATOM 1369 O O . LYS B 1 84 ? -3.178 -19.359 -18.594 1 93.19 84 LYS B O 1
ATOM 1374 N N . TYR B 1 85 ? -3.441 -17.422 -19.609 1 94.19 85 TYR B N 1
ATOM 1375 C CA . TYR B 1 85 ? -4.379 -16.953 -18.594 1 94.19 85 TYR B CA 1
ATOM 1376 C C . TYR B 1 85 ? -5.676 -17.75 -18.641 1 94.19 85 TYR B C 1
ATOM 1378 O O . TYR B 1 85 ? -6.23 -18.109 -17.594 1 94.19 85 TYR B O 1
ATOM 1386 N N . PHE B 1 86 ? -6.133 -18.016 -19.797 1 94.5 86 PHE B N 1
ATOM 1387 C CA . PHE B 1 86 ? -7.359 -18.797 -19.938 1 94.5 86 PHE B CA 1
ATOM 1388 C C . PHE B 1 86 ? -7.176 -20.203 -19.391 1 94.5 86 PHE B C 1
ATOM 1390 O O . PHE B 1 86 ? -8.086 -20.75 -18.766 1 94.5 86 PHE B O 1
ATOM 1397 N N . GLU B 1 87 ? -6.047 -20.766 -19.594 1 95.06 87 GLU B N 1
ATOM 1398 C CA . GLU B 1 87 ? -5.734 -22.078 -19.031 1 95.06 87 GLU B CA 1
ATOM 1399 C C . GLU B 1 87 ? -5.762 -22.031 -17.5 1 95.06 87 GLU B C 1
ATOM 1401 O O . GLU B 1 87 ? -6.266 -22.953 -16.859 1 95.06 87 GLU B O 1
ATOM 1406 N N . LEU B 1 88 ? -5.18 -20.953 -17.016 1 95.12 88 LEU B N 1
ATOM 1407 C CA . LEU B 1 88 ? -5.176 -20.766 -15.57 1 95.12 88 LEU B CA 1
ATOM 1408 C C . LEU B 1 88 ? -6.602 -20.672 -15.031 1 95.12 88 LEU B C 1
ATOM 1410 O O . LEU B 1 88 ? -6.941 -21.312 -14.039 1 95.12 88 LEU B O 1
ATOM 1414 N N . ARG B 1 89 ? -7.449 -19.906 -15.672 1 95.38 89 ARG B N 1
ATOM 1415 C CA . ARG B 1 89 ? -8.836 -19.734 -15.258 1 95.38 89 ARG B CA 1
ATOM 1416 C C . ARG B 1 89 ? -9.578 -21.078 -15.273 1 95.38 89 ARG B C 1
ATOM 1418 O O . ARG B 1 89 ? -10.32 -21.391 -14.336 1 95.38 89 ARG B O 1
ATOM 1425 N N . LYS B 1 90 ? -9.359 -21.844 -16.281 1 94.38 90 LYS B N 1
ATOM 1426 C CA . LYS B 1 90 ? -10.016 -23.156 -16.391 1 94.38 90 LYS B CA 1
ATOM 1427 C C . LYS B 1 90 ? -9.57 -24.094 -15.281 1 94.38 90 LYS B C 1
ATOM 1429 O O . LYS B 1 90 ? -10.391 -24.781 -14.672 1 94.38 90 LYS B O 1
ATOM 1434 N N . ALA B 1 91 ? -8.305 -24 -15.055 1 93.56 91 ALA B N 1
ATOM 1435 C CA . ALA B 1 91 ? -7.746 -24.875 -14.023 1 93.56 91 ALA B CA 1
ATOM 1436 C C . ALA B 1 91 ? -8.305 -24.531 -12.648 1 93.56 91 ALA B C 1
ATOM 1438 O O . ALA B 1 91 ? -8.43 -25.406 -11.781 1 93.56 91 ALA B O 1
ATOM 1439 N N . LEU B 1 92 ? -8.641 -23.266 -12.508 1 93.5 92 LEU B N 1
ATOM 1440 C CA . LEU B 1 92 ? -9.109 -22.797 -11.203 1 93.5 92 LEU B CA 1
ATOM 1441 C C . LEU B 1 92 ? -10.633 -22.75 -11.164 1 93.5 92 LEU B C 1
ATOM 1443 O O . LEU B 1 92 ? -11.219 -22.297 -10.18 1 93.5 92 LEU B O 1
ATOM 1447 N N . LYS B 1 93 ? -11.25 -23.328 -12.234 1 87.81 93 LYS B N 1
ATOM 1448 C CA . LYS B 1 93 ? -12.703 -23.375 -12.383 1 87.81 93 LYS B CA 1
ATOM 1449 C C . LYS B 1 93 ? -13.312 -21.984 -12.258 1 87.81 93 LYS B C 1
ATOM 1451 O O . LYS B 1 93 ? -14.266 -21.781 -11.5 1 87.81 93 LYS B O 1
ATOM 1456 N N . GLU B 1 94 ? -12.609 -21.109 -12.906 1 76.06 94 GLU B N 1
ATOM 1457 C CA . GLU B 1 94 ? -13.062 -19.719 -13.008 1 76.06 94 GLU B CA 1
ATOM 1458 C C . GLU B 1 94 ? -13.539 -19.406 -14.422 1 76.06 94 GLU B C 1
ATOM 1460 O O . GLU B 1 94 ? -13.078 -20 -15.391 1 76.06 94 GLU B O 1
#

Nearest PDB structures (foldseek):
  7kdc-assembly2_B  TM=3.211E-01  e=2.794E-01  Homo sapiens
  2ov2-assembly9_H  TM=3.892E-01  e=8.488E-01  Homo sapiens
  6gqw-assembly3_C  TM=3.350E-01  e=6.976E-01  Homo sapiens
  1z2c-assembly2_C-3  TM=2.942E-01  e=6.122E-01  Homo sapiens
  4mit-assembly1_A  TM=3.611E-01  e=5.648E+00  Entamoeba histolytica HM-3:IMSS

Solvent-accessible surface area (backbone atoms only — not comparable to full-atom values): 9916 Å² total; per-residue (Å²): 133,54,60,66,56,54,51,48,52,51,47,63,72,46,66,80,56,65,50,85,42,32,34,38,40,36,39,34,33,45,26,50,68,66,55,40,52,55,41,34,73,71,68,27,44,78,50,72,43,85,35,73,82,91,24,27,20,44,30,24,35,46,76,46,78,38,92,76,30,42,36,34,37,39,38,29,28,42,74,38,50,64,67,59,50,52,52,51,30,53,75,67,75,92,132,53,59,65,56,55,50,46,52,51,47,62,73,47,66,80,56,63,49,84,41,33,34,38,39,34,38,34,33,44,25,52,68,66,57,38,51,52,41,33,74,72,70,26,45,80,50,73,44,84,33,74,82,91,23,27,20,46,30,22,33,46,76,46,77,36,90,76,30,42,38,34,38,39,39,28,29,41,74,35,50,64,66,58,51,52,52,51,31,54,75,66,75,94

pLDDT: mean 94.17, std 5.44, range [72.12, 98.75]

Foldseek 3Di:
DDPVVVVVVVCVVCVPPDDPAAEAEAEAEADAVVVQLVVVVVVWDWDWDDDPDQWIKIKTKDWDDDVRYIYMYIYIHDTDHPVVVVVSCVVSVD/DDPVVVVVVVCVVCVPPDDPAAEAEAEAEADALVVQLVVVVVVWDWDWDDDPDQWIKIKTKDWDDDVRYIYMYIYIHPTDHPVVVVVSCVVSVD

Organism: NCBI:txid113653

Sequence (188 aa):
MDVEDVVSKYIQDVKEVFASKKAVNVYVYDASLDTIRELVGKGYTLGSVQGSGSGIRAFASKTENVGEFEVSCTVYSETITPEKYFELRKALKEMDVEDVVSKYIQDVKEVFASKKAVNVYVYDASLDTIRELVGKGYTLGSVQGSGSGIRAFASKTENVGEFEVSCTVYSETITPEKYFELRKALKE

Secondary structure (DSSP, 8-state):
--HHHHHHHHHHHHTT---SEEEEEEEEEEE-HHHHHHHHHTTPEEEEEE-STT-EEEEEEEEEEETTEEEEEEEEEEEE-HHHHHHHHHHTT-/--HHHHHHHHHHHHTT---SEEEEEEEEEEE-HHHHHHHHHTTPEEEEEE-STT-EEEEEEEEEEETTEEEEEEEEEEEE-HHHHHHHHHHTT-

Radius of gyration: 18.65 Å; Cα contacts (8 Å, |Δi|>4): 373; chains: 2; bounding box: 28×55×41 Å